Protein AF-A0A1B6FJC6-F1 (afdb_monomer_lite)

Radius of gyration: 29.56 Å; chains: 1; bounding box: 86×48×82 Å

Foldseek 3Di:
DDQPFDKDWDWDDDPVDIDIDIDTDHDDDPPFAWADFDWDQDQQGIDTDHIGTAQDKDWAATPDDDDPDTWIWHQHNNRHIDDTGRPRGAGPDPLLNVLQCLLPDDPPDDPVVNVVSLVVVLCSQQPPVDAPPALSSLLSLLSNLVNCLVVCLVPVVSLQSLVSSLVSVVPHDPVSVVVNCVPRVSNVSSVVSNVSNLVSDPQDWYDDQRDTDGHDDDDLVQQQKKKWWWKDAPPGTDDIDMDRDPDPPPPPCPRIDTPDMDIGHNCPCVVVD

Structure (mmCIF, N/CA/C/O backbone):
data_AF-A0A1B6FJC6-F1
#
_entry.id   AF-A0A1B6FJC6-F1
#
loop_
_atom_site.group_PDB
_atom_site.id
_atom_site.type_symbol
_atom_site.label_atom_id
_atom_site.label_alt_id
_atom_site.label_comp_id
_atom_site.label_asym_id
_atom_site.label_entity_id
_atom_site.label_seq_id
_atom_site.pdbx_PDB_ins_code
_atom_site.Cartn_x
_atom_site.Cartn_y
_atom_site.Cartn_z
_atom_site.occupancy
_atom_site.B_iso_or_equiv
_atom_site.auth_seq_id
_atom_site.auth_comp_id
_atom_site.auth_asym_id
_atom_site.auth_atom_id
_atom_site.pdbx_PDB_model_num
ATOM 1 N N . GLN A 1 1 ? 38.219 -13.692 -41.878 1.00 41.06 1 GLN A N 1
ATOM 2 C CA . GLN A 1 1 ? 37.087 -13.109 -41.129 1.00 41.06 1 GLN A CA 1
ATOM 3 C C . GLN A 1 1 ? 37.587 -11.840 -40.474 1.00 41.06 1 GLN A C 1
ATOM 5 O O . GLN A 1 1 ? 38.436 -11.926 -39.599 1.00 41.06 1 GLN A O 1
ATOM 10 N N . THR A 1 2 ? 37.150 -10.677 -40.939 1.00 45.66 2 THR A N 1
ATOM 11 C CA . THR A 1 2 ? 37.491 -9.408 -40.301 1.00 45.66 2 THR A CA 1
ATOM 12 C C . THR A 1 2 ? 36.317 -9.010 -39.414 1.00 45.66 2 THR A C 1
ATOM 14 O O . THR A 1 2 ? 35.233 -8.687 -39.889 1.00 45.66 2 THR A O 1
ATOM 17 N N . ASN A 1 3 ? 36.498 -9.131 -38.102 1.00 52.56 3 ASN A N 1
ATOM 18 C CA . ASN A 1 3 ? 35.537 -8.632 -37.131 1.00 52.56 3 ASN A CA 1
ATOM 19 C C . ASN A 1 3 ? 35.780 -7.120 -36.999 1.00 52.56 3 ASN A C 1
ATOM 21 O O . ASN A 1 3 ? 36.685 -6.698 -36.290 1.00 52.56 3 ASN A O 1
ATOM 25 N N . HIS A 1 4 ? 35.051 -6.318 -37.778 1.00 61.81 4 HIS A N 1
ATOM 26 C CA . HIS A 1 4 ? 35.132 -4.848 -37.743 1.00 61.81 4 HIS A CA 1
ATOM 27 C C . HIS A 1 4 ? 34.268 -4.243 -36.617 1.00 61.81 4 HIS A C 1
ATOM 29 O O . HIS A 1 4 ? 34.207 -3.019 -36.475 1.00 61.81 4 HIS A O 1
ATOM 35 N N . SER A 1 5 ? 33.590 -5.091 -35.834 1.00 67.00 5 SER A N 1
ATOM 36 C CA . SER A 1 5 ? 32.832 -4.669 -34.661 1.00 67.00 5 SER A CA 1
ATOM 37 C C . SER A 1 5 ? 33.785 -4.324 -33.518 1.00 67.00 5 SER A C 1
ATOM 39 O O . SER A 1 5 ? 34.712 -5.077 -33.226 1.00 67.00 5 SER A O 1
ATOM 41 N N . GLY A 1 6 ? 33.565 -3.187 -32.866 1.00 72.12 6 GLY A N 1
ATOM 42 C CA . GLY A 1 6 ? 34.412 -2.735 -31.768 1.00 72.12 6 GLY A CA 1
ATOM 43 C C . GLY A 1 6 ? 34.286 -1.244 -31.482 1.00 72.12 6 GLY A C 1
ATOM 44 O O . GLY A 1 6 ? 33.481 -0.533 -32.084 1.00 72.12 6 GLY A O 1
ATOM 45 N N . GLN A 1 7 ? 35.104 -0.766 -30.547 1.00 77.00 7 GLN A N 1
ATOM 46 C CA . GLN A 1 7 ? 35.179 0.646 -30.194 1.00 77.00 7 GLN A CA 1
ATOM 47 C C . GLN A 1 7 ? 36.162 1.357 -31.133 1.00 77.00 7 GLN A C 1
ATOM 49 O O . GLN A 1 7 ? 37.373 1.152 -31.057 1.00 77.00 7 GLN A O 1
ATOM 54 N N . TRP A 1 8 ? 35.642 2.205 -32.013 1.00 81.06 8 TRP A N 1
ATOM 55 C CA . TRP A 1 8 ? 36.431 3.026 -32.923 1.00 81.06 8 TRP A CA 1
ATOM 56 C C . TRP A 1 8 ? 36.725 4.362 -32.255 1.00 81.06 8 TRP A C 1
ATOM 58 O O . TRP A 1 8 ? 35.809 5.062 -31.828 1.00 81.06 8 TRP A O 1
ATOM 68 N N . ARG A 1 9 ? 38.003 4.723 -32.150 1.00 83.31 9 ARG A N 1
ATOM 69 C CA . ARG A 1 9 ? 38.422 6.009 -31.583 1.00 83.31 9 ARG A CA 1
ATOM 70 C C . ARG A 1 9 ? 38.924 6.914 -32.691 1.00 83.31 9 ARG A C 1
ATOM 72 O O . ARG A 1 9 ? 39.850 6.553 -33.410 1.00 83.31 9 ARG A O 1
ATOM 79 N N . CYS A 1 10 ? 38.330 8.092 -32.797 1.00 79.44 10 CYS A N 1
ATOM 80 C CA . CYS A 1 10 ? 38.872 9.194 -33.568 1.00 79.44 10 CYS A CA 1
ATOM 81 C C . CYS A 1 10 ? 39.762 10.022 -32.641 1.00 79.44 10 CYS A C 1
ATOM 83 O O . CYS A 1 10 ? 39.285 10.547 -31.633 1.00 79.44 10 CYS A O 1
ATOM 85 N N . GLN A 1 11 ? 41.051 10.096 -32.961 1.00 87.31 11 GLN A N 1
ATOM 86 C CA . GLN A 1 11 ? 42.028 10.923 -32.261 1.00 87.31 11 GLN A CA 1
ATOM 87 C C . GLN A 1 11 ? 42.425 12.068 -33.186 1.00 87.31 11 GLN A C 1
ATOM 89 O O . GLN A 1 11 ? 42.922 11.840 -34.287 1.00 87.31 11 GLN A O 1
ATOM 94 N N . PHE A 1 12 ? 42.179 13.292 -32.740 1.00 83.25 12 PHE A N 1
ATOM 95 C CA . PHE A 1 12 ? 42.558 14.512 -33.428 1.00 83.25 12 PHE A CA 1
ATOM 96 C C . PHE A 1 12 ? 43.661 15.206 -32.632 1.00 83.25 12 PHE A C 1
ATOM 98 O O . PHE A 1 12 ? 43.493 15.465 -31.439 1.00 83.25 12 PHE A O 1
ATOM 105 N N . TYR A 1 13 ? 44.778 15.485 -33.300 1.00 82.88 13 TYR A N 1
ATOM 106 C CA . TYR A 1 13 ? 45.943 16.158 -32.736 1.00 82.88 13 TYR A CA 1
ATOM 107 C C . TYR A 1 13 ? 46.075 17.534 -33.391 1.00 82.88 13 TYR A C 1
ATOM 109 O O . TYR A 1 13 ? 46.121 17.618 -34.619 1.00 82.88 13 TYR A O 1
ATOM 117 N N . SER A 1 14 ? 46.135 18.594 -32.587 1.00 83.50 14 SER A N 1
ATOM 118 C CA . SER A 1 14 ? 46.408 19.957 -33.053 1.00 83.50 14 SER A CA 1
ATOM 119 C C . SER A 1 14 ? 47.310 20.700 -32.072 1.00 83.50 14 SER A C 1
ATOM 121 O O . SER A 1 14 ? 47.416 20.298 -30.911 1.00 83.50 14 SER A O 1
ATOM 123 N N . ASP A 1 15 ? 47.917 21.797 -32.527 1.00 81.75 15 ASP A N 1
ATOM 124 C CA . ASP A 1 15 ? 48.767 22.658 -31.692 1.00 81.75 15 ASP A CA 1
ATOM 125 C C . ASP A 1 15 ? 47.996 23.275 -30.502 1.00 81.75 15 ASP A C 1
ATOM 127 O O . ASP A 1 15 ? 48.597 23.564 -29.469 1.00 81.75 15 ASP A O 1
ATOM 131 N N . ASP A 1 16 ? 46.662 23.381 -30.607 1.00 77.81 16 ASP A N 1
ATOM 132 C CA . ASP A 1 16 ? 45.753 23.889 -29.566 1.00 77.81 16 ASP A CA 1
ATOM 133 C C . ASP A 1 16 ? 45.205 22.790 -28.625 1.00 77.81 16 ASP A C 1
ATOM 135 O O . ASP A 1 16 ? 44.483 23.085 -27.669 1.00 77.81 16 ASP A O 1
ATOM 139 N N . GLY A 1 17 ? 45.542 21.514 -28.861 1.00 73.38 17 GLY A N 1
ATOM 140 C CA . GLY A 1 17 ? 45.169 20.391 -27.998 1.00 73.38 17 GLY A CA 1
ATOM 141 C C . GLY A 1 17 ? 44.726 19.125 -28.736 1.00 73.38 17 GLY A C 1
ATOM 142 O O . GLY A 1 17 ? 44.453 19.124 -29.941 1.00 73.38 17 GLY A O 1
ATOM 143 N N . ASN A 1 18 ? 44.633 18.028 -27.974 1.00 84.19 18 ASN A N 1
ATOM 144 C CA . ASN A 1 18 ? 44.233 16.711 -28.471 1.00 84.19 18 ASN A CA 1
ATOM 145 C C . ASN A 1 18 ? 42.781 16.404 -28.093 1.00 84.19 18 ASN A C 1
ATOM 147 O O . ASN A 1 18 ? 42.441 16.353 -26.911 1.00 84.19 18 ASN A O 1
ATOM 151 N N . HIS A 1 19 ? 41.945 16.104 -29.085 1.00 80.31 19 HIS A N 1
ATOM 152 C CA . HIS A 1 19 ? 40.564 15.672 -28.884 1.00 80.31 19 HIS A CA 1
ATOM 153 C C . HIS A 1 19 ? 40.411 14.201 -29.266 1.00 80.31 19 HIS A C 1
ATOM 155 O O . HIS A 1 19 ? 40.760 13.796 -30.370 1.00 80.31 19 HIS A O 1
ATOM 161 N N . THR A 1 20 ? 39.871 13.383 -28.360 1.00 82.69 20 THR A N 1
ATOM 162 C CA . THR A 1 20 ? 39.555 11.975 -28.645 1.00 82.69 20 THR A CA 1
ATOM 163 C C . THR A 1 20 ? 38.063 11.732 -28.472 1.00 82.69 20 THR A C 1
ATOM 165 O O . THR A 1 20 ? 37.525 11.968 -27.396 1.00 82.69 20 THR A O 1
ATOM 168 N N . THR A 1 21 ? 37.401 11.223 -29.513 1.00 80.88 21 THR A N 1
ATOM 169 C CA . THR A 1 21 ? 35.994 10.788 -29.467 1.00 80.88 21 THR A CA 1
ATOM 170 C C . THR A 1 21 ? 35.909 9.313 -29.838 1.00 80.88 21 THR A C 1
ATOM 172 O O . THR A 1 21 ? 36.592 8.867 -30.756 1.00 80.88 21 THR A O 1
ATOM 175 N N . SER A 1 22 ? 35.088 8.539 -29.128 1.00 79.56 22 SER A N 1
ATOM 176 C CA . SER A 1 22 ? 34.933 7.099 -29.366 1.00 79.56 22 SER A CA 1
ATOM 177 C C . SER A 1 22 ? 33.501 6.768 -29.778 1.00 79.56 22 SER A C 1
ATOM 179 O O . SER A 1 22 ? 32.566 7.273 -29.166 1.00 79.56 22 SER A O 1
ATOM 181 N N . ILE A 1 23 ? 33.330 5.897 -30.773 1.00 79.38 23 ILE A N 1
ATOM 182 C CA . ILE A 1 23 ? 32.037 5.360 -31.217 1.00 79.38 23 ILE A CA 1
ATOM 183 C C . ILE A 1 23 ? 32.076 3.828 -31.186 1.00 79.38 23 ILE A C 1
ATOM 185 O O . ILE A 1 23 ? 33.119 3.226 -31.440 1.00 79.38 23 ILE A O 1
ATOM 189 N N . SER A 1 24 ? 30.957 3.180 -30.872 1.00 74.88 24 SER A N 1
ATOM 190 C CA . SER A 1 24 ? 30.834 1.721 -30.978 1.00 74.88 24 SER A CA 1
ATOM 191 C C . SER A 1 24 ? 30.246 1.373 -32.341 1.00 74.88 24 SER A C 1
ATOM 193 O O . SER A 1 24 ? 29.163 1.847 -32.681 1.00 74.88 24 SER A O 1
ATOM 195 N N . VAL A 1 25 ? 30.965 0.582 -33.135 1.00 74.12 25 VAL A N 1
ATOM 196 C CA . VAL A 1 25 ? 30.503 0.120 -34.449 1.00 74.12 25 VAL A CA 1
ATOM 197 C C . VAL A 1 25 ? 30.185 -1.361 -34.341 1.00 74.12 25 VAL A C 1
ATOM 199 O O . VAL A 1 25 ? 31.019 -2.143 -33.890 1.00 74.12 25 VAL A O 1
ATOM 202 N N . ILE A 1 26 ? 28.991 -1.748 -34.783 1.00 67.31 26 ILE A N 1
ATOM 203 C CA . ILE A 1 26 ? 28.576 -3.145 -34.905 1.00 67.31 26 ILE A CA 1
ATOM 204 C C . ILE A 1 26 ? 28.344 -3.412 -36.387 1.00 67.31 26 ILE A C 1
ATOM 206 O O . ILE A 1 26 ? 27.495 -2.774 -37.011 1.00 67.31 26 ILE A O 1
ATOM 210 N N . VAL A 1 27 ? 29.109 -4.336 -36.967 1.00 69.19 27 VAL A N 1
ATOM 211 C CA . VAL A 1 27 ? 28.919 -4.723 -38.367 1.00 69.19 27 VAL A CA 1
ATOM 212 C C . VAL A 1 27 ? 27.784 -5.730 -38.473 1.00 69.19 27 VAL A C 1
ATOM 214 O O . VAL A 1 27 ? 27.812 -6.803 -37.873 1.00 69.19 27 VAL A O 1
ATOM 217 N N . ILE A 1 28 ? 26.773 -5.349 -39.248 1.00 67.19 28 ILE A N 1
ATOM 218 C CA . ILE A 1 28 ? 25.538 -6.099 -39.442 1.00 67.19 28 ILE A CA 1
ATOM 219 C C . ILE A 1 28 ? 25.721 -7.062 -40.619 1.00 67.19 28 ILE A C 1
ATOM 221 O O . ILE A 1 28 ? 25.998 -6.638 -41.740 1.00 67.19 28 ILE A O 1
ATOM 225 N N . ASN A 1 29 ? 25.551 -8.358 -40.366 1.00 72.94 29 ASN A N 1
ATOM 226 C CA . ASN A 1 29 ? 25.410 -9.390 -41.390 1.00 72.94 29 ASN A CA 1
ATOM 227 C C . ASN A 1 29 ? 23.912 -9.714 -41.550 1.00 72.94 29 ASN A C 1
ATOM 229 O O . ASN A 1 29 ? 23.131 -9.539 -40.620 1.00 72.94 29 ASN A O 1
ATOM 233 N N . ASN A 1 30 ? 23.495 -10.255 -42.694 1.00 72.56 30 ASN A N 1
ATOM 234 C CA . ASN A 1 30 ? 22.120 -10.729 -42.896 1.00 72.56 30 ASN A CA 1
ATOM 235 C C . ASN A 1 30 ? 21.726 -11.859 -41.913 1.00 72.56 30 ASN A C 1
ATOM 237 O O . ASN A 1 30 ? 20.553 -12.151 -41.725 1.00 72.56 30 ASN A O 1
ATOM 241 N N . GLN A 1 31 ? 22.712 -12.494 -41.272 1.00 79.62 31 GLN A N 1
ATOM 242 C CA . GLN A 1 31 ? 22.525 -13.507 -40.228 1.00 79.62 31 GLN A CA 1
ATOM 243 C C . GLN A 1 31 ? 22.552 -12.937 -38.798 1.00 79.62 31 GLN A C 1
ATOM 245 O O . GLN A 1 31 ? 22.483 -13.706 -37.842 1.00 79.62 31 GLN A O 1
ATOM 250 N N . THR A 1 32 ? 22.703 -11.620 -38.619 1.00 82.81 32 THR A N 1
ATOM 251 C CA . THR A 1 32 ? 22.710 -11.012 -37.284 1.00 82.81 32 THR A CA 1
ATOM 252 C C . THR A 1 32 ? 21.338 -11.188 -36.635 1.00 82.81 32 THR A C 1
ATOM 254 O O . THR A 1 32 ? 20.312 -10.823 -37.207 1.00 82.81 32 THR A O 1
ATOM 257 N N . ILE A 1 33 ? 21.330 -11.760 -35.432 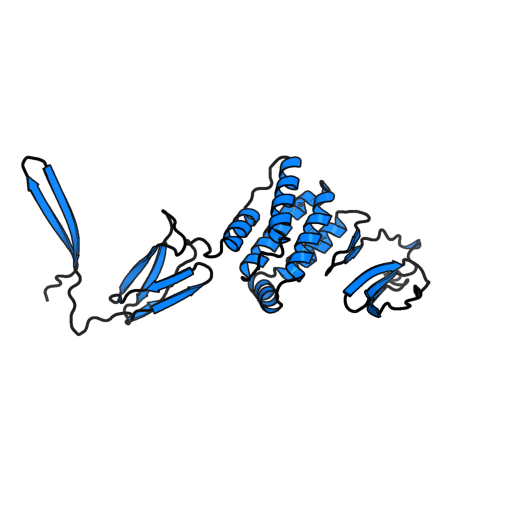1.00 89.75 33 ILE A N 1
ATOM 258 C CA . ILE A 1 33 ? 20.122 -11.999 -34.643 1.00 89.75 33 ILE A CA 1
ATOM 259 C C . ILE A 1 33 ? 19.792 -10.731 -33.849 1.00 89.75 33 ILE A C 1
ATOM 261 O O . ILE A 1 33 ? 20.685 -10.069 -33.313 1.00 89.75 33 ILE A O 1
ATOM 265 N N . TYR A 1 34 ? 18.506 -10.396 -33.777 1.00 92.31 34 TYR A N 1
ATOM 266 C CA . TYR A 1 34 ? 18.002 -9.217 -33.081 1.00 92.31 34 TYR A CA 1
ATOM 267 C C . TYR A 1 34 ? 16.858 -9.586 -32.159 1.00 92.31 34 TYR A C 1
ATOM 269 O O . TYR A 1 34 ? 16.032 -10.423 -32.520 1.00 92.31 34 TYR A O 1
ATOM 277 N N . CYS A 1 35 ? 16.751 -8.861 -31.053 1.00 95.94 35 CYS A N 1
ATOM 278 C CA . CYS A 1 35 ? 15.496 -8.758 -30.334 1.00 95.94 35 CYS A CA 1
ATOM 279 C C . CYS A 1 35 ? 14.593 -7.715 -31.015 1.00 95.94 35 CYS A C 1
ATOM 281 O O . CYS A 1 35 ? 15.087 -6.668 -31.464 1.00 95.94 35 CYS A O 1
ATOM 283 N N . PRO A 1 36 ? 13.283 -7.994 -31.144 1.00 96.31 36 PRO A N 1
ATOM 284 C CA . PRO A 1 36 ? 12.328 -7.062 -31.734 1.00 96.31 36 PRO A CA 1
ATOM 285 C C . PRO A 1 36 ? 12.130 -5.831 -30.839 1.00 96.31 36 PRO A C 1
ATOM 287 O O . PRO A 1 36 ? 12.559 -5.809 -29.691 1.00 96.31 36 PRO A O 1
ATOM 290 N N . ILE A 1 37 ? 11.463 -4.798 -31.359 1.00 96.81 37 ILE A N 1
ATOM 291 C CA . ILE A 1 37 ? 10.988 -3.696 -30.511 1.00 96.81 37 ILE A CA 1
ATOM 292 C C . ILE A 1 37 ? 9.935 -4.261 -29.554 1.00 96.81 37 ILE A C 1
ATOM 294 O O . ILE A 1 37 ? 9.018 -4.947 -30.007 1.00 96.81 37 ILE A O 1
ATOM 298 N N . GLU A 1 38 ? 10.051 -3.961 -28.264 1.00 97.00 38 GLU A N 1
ATOM 299 C CA . GLU A 1 38 ? 9.126 -4.445 -27.235 1.00 97.00 38 GLU A CA 1
ATOM 300 C C . GLU A 1 38 ? 8.723 -3.316 -26.284 1.00 97.00 38 GLU A C 1
ATOM 302 O O . GLU A 1 38 ? 9.498 -2.394 -26.037 1.00 97.00 38 GLU A O 1
ATOM 307 N N . VAL A 1 39 ? 7.498 -3.368 -25.758 1.00 97.12 39 VAL A N 1
ATOM 308 C CA . VAL A 1 39 ? 7.005 -2.405 -24.769 1.00 97.12 39 VAL A CA 1
ATOM 309 C C . VAL A 1 39 ? 6.687 -3.149 -23.484 1.00 97.12 39 VAL A C 1
ATOM 311 O O . VAL A 1 39 ? 5.801 -4.001 -23.471 1.00 97.12 39 VAL A O 1
ATOM 314 N N . THR A 1 40 ? 7.375 -2.800 -22.401 1.00 96.25 40 THR A N 1
ATOM 315 C CA . THR A 1 40 ? 7.083 -3.331 -21.066 1.00 96.25 40 THR A CA 1
ATOM 316 C C . THR A 1 40 ? 6.386 -2.267 -20.225 1.00 96.25 40 THR A C 1
ATOM 318 O O . THR A 1 40 ? 6.633 -1.067 -20.374 1.00 96.25 40 THR A O 1
ATOM 321 N N . LYS A 1 41 ? 5.464 -2.698 -19.361 1.00 94.31 41 LYS A N 1
ATOM 322 C CA . LYS A 1 41 ? 4.712 -1.823 -18.459 1.00 94.31 41 LYS A CA 1
ATOM 323 C C . LYS A 1 41 ? 4.633 -2.449 -17.075 1.00 94.31 41 LYS A C 1
ATOM 325 O O . LYS A 1 41 ? 4.144 -3.566 -16.937 1.00 94.31 41 LYS A O 1
ATOM 330 N N . ASP A 1 42 ? 5.045 -1.691 -16.072 1.00 92.12 42 ASP A N 1
ATOM 331 C CA . ASP A 1 42 ? 4.974 -2.052 -14.660 1.00 92.12 42 ASP A CA 1
ATOM 332 C C . ASP A 1 42 ? 4.651 -0.815 -13.794 1.00 92.12 42 ASP A C 1
ATOM 334 O O . ASP A 1 42 ? 4.249 0.240 -14.296 1.00 92.12 42 ASP A O 1
ATOM 338 N N . ASN A 1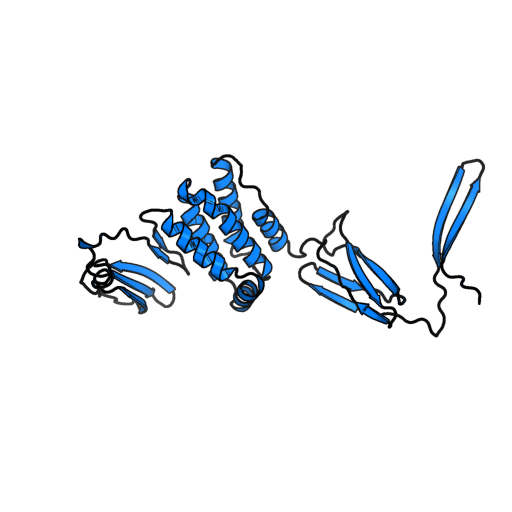 43 ? 4.801 -0.940 -12.474 1.00 92.12 43 ASN A N 1
ATOM 339 C CA . ASN A 1 43 ? 4.598 0.158 -11.524 1.00 92.12 43 ASN A CA 1
ATOM 340 C C . ASN A 1 43 ? 5.765 1.169 -11.481 1.00 92.12 43 ASN A C 1
ATOM 342 O O . ASN A 1 43 ? 5.673 2.207 -10.813 1.00 92.12 43 ASN A O 1
ATOM 346 N N . LYS A 1 44 ? 6.847 0.906 -12.221 1.00 93.88 44 LYS A N 1
ATOM 347 C CA . LYS A 1 44 ? 7.995 1.796 -12.433 1.00 93.88 44 LYS A CA 1
ATOM 348 C C . LYS A 1 44 ? 7.858 2.611 -13.715 1.00 93.88 44 LYS A C 1
ATOM 350 O O . LYS A 1 44 ? 8.494 3.654 -13.830 1.00 93.88 44 LYS A O 1
ATOM 355 N N . GLY A 1 45 ? 7.008 2.191 -14.652 1.00 93.44 45 GLY A N 1
ATOM 356 C CA . GLY A 1 45 ? 6.629 2.983 -15.816 1.00 93.44 45 GLY A CA 1
ATOM 357 C C . GLY A 1 45 ? 6.309 2.161 -17.056 1.00 93.44 45 GLY A C 1
ATOM 358 O O . GLY A 1 45 ? 5.976 0.980 -16.993 1.00 93.44 45 GLY A O 1
ATOM 359 N N . VAL A 1 46 ? 6.385 2.825 -18.208 1.00 95.94 46 VAL A N 1
ATOM 360 C CA . VAL A 1 46 ? 6.256 2.203 -19.529 1.00 95.94 46 VAL A CA 1
ATOM 361 C C . VAL A 1 46 ? 7.569 2.410 -20.268 1.00 95.94 46 VAL A C 1
ATOM 363 O O . VAL A 1 46 ? 7.989 3.550 -20.461 1.00 95.94 46 VAL A O 1
ATOM 366 N N . TYR A 1 47 ? 8.196 1.319 -20.697 1.00 96.19 47 TYR A N 1
ATOM 367 C CA . TYR A 1 47 ? 9.492 1.327 -21.367 1.00 96.19 47 TYR A CA 1
ATOM 368 C C . TYR A 1 47 ? 9.349 0.776 -22.780 1.00 96.19 47 TYR A C 1
ATOM 370 O O . TYR A 1 47 ? 8.774 -0.290 -22.980 1.00 96.19 47 TYR A O 1
ATOM 378 N N . THR A 1 48 ? 9.863 1.516 -23.765 1.00 97.00 48 THR A N 1
ATOM 379 C CA . THR A 1 48 ? 9.912 1.077 -25.167 1.00 97.00 48 THR A CA 1
ATOM 380 C C . THR A 1 48 ? 11.340 0.684 -25.511 1.00 97.00 48 THR A C 1
ATOM 382 O O . THR A 1 48 ? 12.206 1.542 -25.678 1.00 97.00 48 THR A O 1
ATOM 385 N N . TRP A 1 49 ? 11.579 -0.616 -25.616 1.00 96.88 49 TRP A N 1
ATOM 386 C CA . TRP A 1 49 ? 12.885 -1.196 -25.883 1.00 96.88 49 TRP A CA 1
ATOM 387 C C . TRP A 1 49 ? 13.156 -1.201 -27.388 1.00 96.88 49 TRP A C 1
ATOM 389 O O . TRP A 1 49 ? 12.387 -1.793 -28.152 1.00 96.88 49 TRP A O 1
ATOM 399 N N . PRO A 1 50 ? 14.219 -0.527 -27.855 1.00 95.94 50 PRO A N 1
ATOM 400 C CA . PRO A 1 50 ? 14.541 -0.457 -29.270 1.00 95.94 50 PRO A CA 1
ATOM 401 C C . PRO A 1 50 ? 15.011 -1.814 -29.801 1.00 95.94 50 PRO A C 1
ATOM 403 O O . PRO A 1 50 ? 15.553 -2.643 -29.069 1.00 95.94 50 PRO A O 1
ATOM 406 N N . LYS A 1 51 ? 14.884 -2.012 -31.117 1.00 94.56 51 LYS A N 1
ATOM 407 C CA . LYS A 1 51 ? 15.443 -3.184 -31.798 1.00 94.56 51 LYS A CA 1
ATOM 408 C C . LYS A 1 51 ? 16.944 -3.277 -31.513 1.00 94.56 51 LYS A C 1
ATOM 410 O O . LYS A 1 51 ? 17.697 -2.386 -31.903 1.00 94.56 51 LYS A O 1
ATOM 415 N N . THR A 1 52 ? 17.366 -4.366 -30.879 1.00 92.69 52 THR A N 1
ATOM 416 C CA . THR A 1 52 ? 18.720 -4.506 -30.325 1.00 92.69 52 THR A CA 1
ATOM 417 C C . THR A 1 52 ? 19.388 -5.778 -30.826 1.00 92.69 52 THR A C 1
ATOM 419 O O . THR A 1 52 ? 18.730 -6.795 -31.026 1.00 92.69 52 THR A O 1
ATOM 422 N N . VAL A 1 53 ? 20.695 -5.715 -31.082 1.00 91.31 53 VAL A N 1
ATOM 423 C CA . VAL A 1 53 ? 21.493 -6.876 -31.502 1.00 91.31 53 VAL A CA 1
ATOM 424 C C . VAL A 1 53 ? 21.610 -7.867 -30.343 1.00 91.31 53 VAL A C 1
ATOM 426 O O . VAL A 1 53 ? 21.874 -7.462 -29.212 1.00 91.31 53 VAL A O 1
ATOM 429 N N . ALA A 1 54 ? 21.472 -9.161 -30.632 1.00 93.69 54 ALA A N 1
ATOM 430 C CA . ALA A 1 54 ? 21.644 -10.235 -29.656 1.00 93.69 54 ALA A CA 1
ATOM 431 C C . ALA A 1 54 ? 22.955 -10.104 -28.849 1.00 93.69 54 ALA A C 1
ATOM 433 O O . ALA A 1 54 ? 23.999 -9.738 -29.395 1.00 93.69 54 ALA A O 1
ATOM 434 N N . GLY A 1 55 ? 22.895 -10.390 -27.547 1.00 91.19 55 GLY A N 1
ATOM 435 C CA . GLY A 1 55 ? 24.026 -10.305 -26.615 1.00 91.19 55 GLY A CA 1
ATOM 436 C C . GLY A 1 55 ? 24.295 -8.913 -26.028 1.00 91.19 55 GLY A C 1
ATOM 437 O O . GLY A 1 55 ? 25.352 -8.716 -25.433 1.00 91.19 55 GLY A O 1
ATOM 438 N N . HIS A 1 56 ? 23.384 -7.947 -26.190 1.00 92.1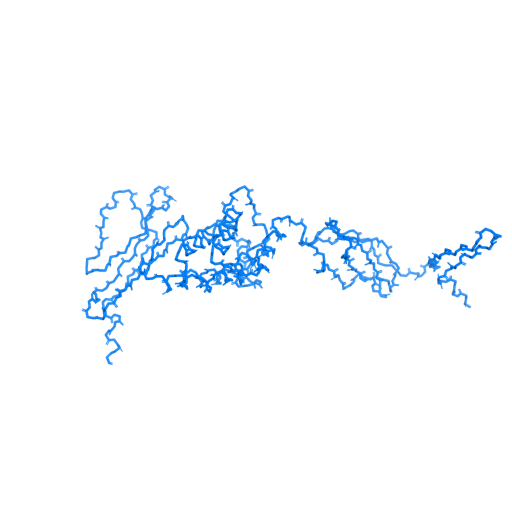2 56 HIS A N 1
ATOM 439 C CA . HIS A 1 56 ? 23.546 -6.588 -25.660 1.00 92.12 56 HIS A CA 1
ATOM 440 C C . HIS A 1 56 ? 22.520 -6.269 -24.573 1.00 92.12 56 HIS A C 1
ATOM 442 O O . HIS A 1 56 ? 21.335 -6.585 -24.697 1.00 92.12 56 HIS A O 1
ATOM 448 N N . LEU A 1 57 ? 22.992 -5.589 -23.529 1.00 94.69 57 LEU A N 1
ATOM 449 C CA . LEU A 1 57 ? 22.152 -4.952 -22.525 1.00 94.69 57 LEU A CA 1
ATOM 450 C C . LEU A 1 57 ? 21.708 -3.585 -23.045 1.00 94.69 57 LEU A C 1
ATOM 452 O O . LEU A 1 57 ? 22.536 -2.800 -23.512 1.00 94.69 57 LEU A O 1
ATOM 456 N N . VAL A 1 58 ? 20.415 -3.302 -22.953 1.00 95.88 58 VAL A N 1
ATOM 457 C CA . VAL A 1 58 ? 19.879 -1.964 -23.194 1.00 95.88 58 VAL A CA 1
ATOM 458 C C . VAL A 1 58 ? 19.616 -1.297 -21.865 1.00 95.88 58 VAL A C 1
ATOM 460 O O . VAL A 1 58 ? 18.981 -1.892 -21.000 1.00 95.88 58 VAL A O 1
ATOM 463 N N . GLU A 1 59 ? 20.055 -0.051 -21.739 1.00 95.19 59 GLU A N 1
ATOM 464 C CA . GLU A 1 59 ? 19.764 0.813 -20.603 1.00 95.19 59 GLU A CA 1
ATOM 465 C C . GLU A 1 59 ? 18.935 2.001 -21.089 1.00 95.19 59 GLU A C 1
ATOM 467 O O . GLU A 1 59 ? 19.308 2.697 -22.037 1.00 95.19 59 GLU A O 1
ATOM 472 N N . LEU A 1 60 ? 17.790 2.220 -20.450 1.00 93.88 60 LEU A N 1
ATOM 473 C CA . LEU A 1 60 ? 16.899 3.343 -20.705 1.00 93.88 60 LEU A CA 1
ATOM 474 C C . LEU A 1 60 ? 16.800 4.217 -19.450 1.00 93.88 60 LEU A C 1
ATOM 476 O O . LEU A 1 60 ? 16.869 3.701 -18.330 1.00 93.88 60 LEU A O 1
ATOM 480 N N . PRO A 1 61 ? 16.616 5.541 -19.600 1.00 93.81 61 PRO A N 1
ATOM 481 C CA . PRO A 1 61 ? 16.277 6.381 -18.460 1.00 93.81 61 PRO A CA 1
ATOM 482 C C . PRO A 1 61 ? 14.967 5.894 -17.827 1.00 93.81 61 PRO A C 1
ATOM 484 O O . PRO A 1 61 ? 14.062 5.434 -18.527 1.00 93.81 61 PRO A O 1
ATOM 487 N N . CYS A 1 62 ? 14.863 5.998 -16.501 1.00 94.94 62 CYS A N 1
ATOM 488 C CA . CYS A 1 62 ? 13.614 5.702 -15.805 1.00 94.94 62 CYS A CA 1
ATOM 489 C C . CYS A 1 62 ? 12.472 6.594 -16.318 1.00 94.94 62 CYS A C 1
ATOM 491 O O . CYS A 1 62 ? 12.695 7.730 -16.734 1.00 94.94 62 CYS A O 1
ATOM 493 N N . ALA A 1 63 ? 11.234 6.096 -16.244 1.00 92.25 63 ALA A N 1
ATOM 494 C CA . ALA A 1 63 ? 10.059 6.839 -16.711 1.00 92.25 63 ALA A CA 1
ATOM 495 C C . ALA A 1 63 ? 9.822 8.158 -15.949 1.00 92.25 63 ALA A C 1
ATOM 497 O O . ALA A 1 63 ? 9.203 9.082 -16.471 1.00 92.25 63 ALA A O 1
ATOM 498 N N . VAL A 1 64 ? 10.313 8.237 -14.713 1.00 92.06 64 VAL A N 1
ATOM 499 C CA . VAL A 1 64 ? 10.387 9.469 -13.925 1.00 92.06 64 VAL A CA 1
ATOM 500 C C . VAL A 1 64 ? 11.836 9.926 -13.934 1.00 92.06 64 VAL A C 1
ATOM 502 O O . VAL A 1 64 ? 12.731 9.118 -13.686 1.00 92.06 64 VAL A O 1
ATOM 505 N N . GLU A 1 65 ? 12.062 11.209 -14.205 1.00 84.56 65 GLU A N 1
ATOM 506 C CA . GLU A 1 65 ? 13.406 11.768 -14.333 1.00 84.56 65 GLU A CA 1
ATOM 507 C C . GLU A 1 65 ? 14.221 11.594 -13.043 1.00 84.56 65 GLU A C 1
ATOM 509 O O . GLU A 1 65 ? 13.847 12.055 -11.963 1.00 84.56 65 GLU A O 1
ATOM 514 N N . THR A 1 66 ? 15.363 10.916 -13.164 1.00 81.19 66 THR A N 1
ATOM 515 C CA . THR A 1 66 ? 16.366 10.757 -12.106 1.00 81.19 66 THR A CA 1
ATOM 516 C C . THR A 1 66 ? 17.747 10.721 -12.746 1.00 81.19 66 THR A C 1
ATOM 518 O O . THR A 1 66 ? 17.915 10.250 -13.870 1.00 81.19 66 THR A O 1
ATOM 521 N N . THR A 1 67 ? 18.750 11.224 -12.033 1.00 74.56 67 THR A N 1
ATOM 522 C CA . THR A 1 67 ? 20.130 11.303 -12.527 1.00 74.56 67 THR A CA 1
ATOM 523 C C . THR A 1 67 ? 20.953 10.042 -12.256 1.00 74.56 67 THR A C 1
ATOM 525 O O . THR A 1 67 ? 22.083 9.958 -12.726 1.00 74.56 67 THR A O 1
ATOM 528 N N . GLN A 1 68 ? 20.429 9.080 -11.488 1.00 78.38 68 GLN A N 1
ATOM 529 C CA . GLN A 1 68 ? 21.226 7.980 -10.921 1.00 78.38 68 GLN A CA 1
ATOM 530 C C . GLN A 1 68 ? 20.671 6.581 -11.201 1.00 78.38 68 GLN A C 1
ATOM 532 O O . GLN A 1 68 ? 21.352 5.599 -10.918 1.00 78.38 68 GLN A O 1
ATOM 537 N N . ALA A 1 69 ? 19.454 6.472 -11.735 1.00 88.62 69 ALA A N 1
ATOM 538 C CA . ALA A 1 69 ? 18.798 5.190 -11.965 1.00 88.62 69 ALA A CA 1
ATOM 539 C C . ALA A 1 69 ? 18.406 5.016 -13.432 1.00 88.62 69 ALA A C 1
ATOM 541 O O . ALA A 1 69 ? 17.964 5.961 -14.089 1.00 88.62 69 ALA A O 1
ATOM 542 N N . GLN A 1 70 ? 18.549 3.788 -13.921 1.00 92.62 70 GLN A N 1
ATOM 543 C CA . GLN A 1 70 ? 18.184 3.378 -15.271 1.00 92.62 70 GLN A CA 1
ATOM 544 C C . GLN A 1 70 ? 17.454 2.038 -15.208 1.00 92.62 70 GLN A C 1
ATOM 546 O O . GLN A 1 70 ? 17.732 1.208 -14.338 1.00 92.62 70 GLN A O 1
ATOM 551 N N . ALA A 1 71 ? 16.518 1.846 -16.132 1.00 95.44 71 ALA A N 1
ATOM 552 C CA . ALA A 1 71 ? 15.912 0.553 -16.394 1.00 95.44 71 ALA A CA 1
ATOM 553 C C . ALA A 1 71 ? 16.798 -0.205 -17.380 1.00 95.44 71 ALA A C 1
ATOM 555 O O . ALA A 1 71 ? 17.305 0.393 -18.332 1.00 95.44 71 ALA A O 1
ATOM 556 N N . SER A 1 72 ? 16.957 -1.511 -17.193 1.00 95.44 72 SER A N 1
ATOM 557 C CA . SER A 1 72 ? 17.744 -2.335 -18.103 1.00 95.44 72 SER A CA 1
ATOM 558 C C . SER A 1 72 ? 16.999 -3.579 -18.575 1.00 95.44 72 SER A C 1
ATOM 560 O O . SER A 1 72 ? 16.123 -4.106 -17.888 1.00 95.44 72 SER A O 1
ATOM 562 N N . TYR A 1 73 ? 17.310 -4.020 -19.793 1.00 96.94 73 TYR A N 1
ATOM 563 C CA . TYR A 1 73 ? 16.741 -5.230 -20.379 1.00 96.94 73 TYR A CA 1
ATOM 564 C C . TYR A 1 73 ? 17.761 -5.884 -21.303 1.00 96.94 73 TYR A C 1
ATOM 566 O O . TYR A 1 73 ? 18.393 -5.210 -22.123 1.00 96.94 73 TYR A O 1
ATOM 574 N N . MET A 1 74 ? 17.964 -7.192 -21.159 1.00 96.81 74 MET A N 1
ATOM 575 C CA . MET A 1 74 ? 18.986 -7.907 -21.907 1.00 96.81 74 MET A CA 1
ATOM 576 C C . MET A 1 74 ? 18.390 -8.550 -23.154 1.00 96.81 74 MET A C 1
ATOM 578 O O . MET A 1 74 ? 17.431 -9.317 -23.088 1.00 96.81 74 MET A O 1
ATOM 582 N N . CYS A 1 75 ? 18.994 -8.268 -24.305 1.00 96.62 75 CYS A N 1
ATOM 583 C CA . CYS A 1 75 ? 18.713 -9.015 -25.517 1.00 96.62 75 CYS A CA 1
ATOM 584 C C . CYS A 1 75 ? 19.570 -10.286 -25.529 1.00 96.62 75 CYS A C 1
ATOM 586 O O . CYS A 1 75 ? 20.787 -10.220 -25.719 1.00 96.62 75 CYS A O 1
ATOM 588 N N . ALA A 1 76 ? 18.948 -11.447 -25.324 1.00 95.69 76 ALA A N 1
ATOM 589 C CA . ALA A 1 76 ? 19.638 -12.729 -25.262 1.00 95.69 76 ALA A CA 1
ATOM 590 C C . ALA A 1 76 ? 20.329 -13.069 -26.590 1.00 95.69 76 ALA A C 1
ATOM 592 O O . ALA A 1 76 ? 19.937 -12.611 -27.667 1.00 95.69 76 ALA A O 1
ATOM 593 N N . HIS A 1 77 ? 21.313 -13.969 -26.540 1.00 92.12 77 HIS A N 1
ATOM 594 C CA . HIS A 1 77 ? 22.004 -14.462 -27.739 1.00 92.12 77 HIS A CA 1
ATOM 595 C C . HIS A 1 77 ? 21.048 -15.140 -28.743 1.00 92.12 77 HIS A C 1
ATOM 597 O O . HIS A 1 77 ? 21.325 -15.160 -29.941 1.00 92.12 77 HIS A O 1
ATOM 603 N N . GLY A 1 78 ? 19.911 -15.661 -28.265 1.00 92.50 78 GLY A N 1
ATOM 604 C CA . GLY A 1 78 ? 18.861 -16.274 -29.082 1.00 92.50 78 GLY A CA 1
ATOM 605 C C . GLY A 1 78 ? 17.894 -15.294 -29.759 1.00 92.50 78 GLY A C 1
ATOM 606 O O . GLY A 1 78 ? 17.027 -15.746 -30.501 1.00 92.50 78 GLY A O 1
ATOM 607 N N . GLY A 1 79 ? 18.014 -13.979 -29.533 1.00 92.94 79 GLY A N 1
ATOM 608 C CA . GLY A 1 79 ? 17.127 -12.977 -30.145 1.00 92.94 79 GLY A CA 1
ATOM 609 C C . GLY A 1 79 ? 15.773 -12.799 -29.456 1.00 92.94 79 GLY A C 1
ATOM 610 O O . GLY A 1 79 ? 14.833 -12.307 -30.075 1.00 92.94 79 GLY A O 1
ATOM 611 N N . HIS A 1 80 ? 15.666 -13.187 -28.187 1.00 96.25 80 HIS A N 1
ATOM 612 C CA . HIS A 1 80 ? 14.532 -12.858 -27.326 1.00 96.25 80 HIS A CA 1
ATOM 613 C C . HIS A 1 80 ? 15.002 -11.987 -26.164 1.00 96.25 80 HIS A C 1
ATOM 615 O O . HIS A 1 80 ? 16.166 -12.041 -25.763 1.00 96.25 80 HIS A O 1
ATOM 621 N N . TRP A 1 81 ? 14.098 -11.192 -25.613 1.00 97.44 81 TRP A N 1
ATOM 622 C CA . TRP A 1 81 ? 14.404 -10.396 -24.439 1.00 97.44 81 TRP A CA 1
ATOM 623 C C . TRP A 1 81 ? 14.349 -11.232 -23.157 1.00 97.44 81 TRP A C 1
ATOM 625 O O . TRP A 1 81 ? 13.533 -12.147 -23.031 1.00 97.44 81 TRP A O 1
ATOM 635 N N . GLU A 1 82 ? 15.219 -10.931 -22.198 1.00 96.69 82 GLU A N 1
ATOM 636 C CA . GLU A 1 82 ? 15.263 -11.574 -20.884 1.00 96.69 82 GLU A CA 1
ATOM 637 C C . GLU A 1 82 ? 15.844 -10.636 -19.818 1.00 96.69 82 GLU A C 1
ATOM 639 O O . GLU A 1 82 ? 16.477 -9.634 -20.139 1.00 96.69 82 GLU A O 1
ATOM 644 N N . GLN A 1 83 ? 15.623 -10.956 -18.538 1.00 94.81 83 GLN A N 1
ATOM 645 C CA . GLN A 1 83 ? 16.171 -10.196 -17.402 1.00 94.81 83 GLN A CA 1
ATOM 646 C C . GLN A 1 83 ? 15.789 -8.703 -17.418 1.00 94.81 83 GLN A C 1
ATOM 648 O O . GLN A 1 83 ? 16.649 -7.826 -17.385 1.00 94.81 83 GLN A O 1
ATOM 653 N N . LEU A 1 84 ? 14.486 -8.407 -17.481 1.00 96.19 84 LEU A N 1
ATOM 654 C CA . LEU A 1 84 ? 13.990 -7.044 -17.278 1.00 96.19 84 LEU A CA 1
ATOM 655 C C . LEU A 1 84 ? 14.297 -6.601 -15.843 1.00 96.19 84 LEU A C 1
ATOM 657 O O . LEU A 1 84 ? 13.911 -7.287 -14.897 1.00 96.19 84 LEU A O 1
ATOM 661 N N . PHE A 1 85 ? 14.945 -5.451 -15.690 1.00 95.56 85 PHE A N 1
ATOM 662 C CA . PHE A 1 85 ? 15.300 -4.893 -14.395 1.00 95.56 85 PHE A CA 1
ATOM 663 C C . PHE A 1 85 ? 14.898 -3.418 -14.302 1.00 95.56 85 PHE A C 1
ATOM 665 O O . PHE A 1 85 ? 15.492 -2.540 -14.928 1.00 95.56 85 PHE A O 1
ATOM 672 N N . THR A 1 86 ? 13.870 -3.145 -13.499 1.00 94.50 86 THR A N 1
ATOM 673 C CA . THR A 1 86 ? 13.306 -1.802 -13.275 1.00 94.50 86 THR A CA 1
ATOM 674 C C . THR A 1 86 ? 13.324 -1.394 -11.797 1.00 94.50 86 THR A C 1
ATOM 676 O O . THR A 1 86 ? 12.932 -0.278 -11.464 1.00 94.50 86 THR A O 1
ATOM 679 N N . ASP A 1 87 ? 13.824 -2.248 -10.899 1.00 91.06 87 ASP A N 1
ATOM 680 C CA . ASP A 1 87 ? 13.709 -2.074 -9.442 1.00 91.06 87 ASP A CA 1
ATOM 681 C C . ASP A 1 87 ? 14.377 -0.797 -8.916 1.00 91.06 87 ASP A C 1
ATOM 683 O O . ASP A 1 87 ? 13.854 -0.157 -8.000 1.00 91.06 87 ASP A O 1
ATOM 687 N N . ASN A 1 88 ? 15.493 -0.394 -9.531 1.00 89.75 88 ASN A N 1
ATOM 688 C CA . ASN A 1 88 ? 16.216 0.832 -9.182 1.00 89.75 88 ASN A CA 1
ATOM 689 C C . ASN A 1 88 ? 15.467 2.107 -9.588 1.00 89.75 88 ASN A C 1
ATOM 691 O O . ASN A 1 88 ? 15.795 3.192 -9.106 1.00 89.75 88 ASN A O 1
ATOM 695 N N . CYS A 1 89 ? 14.476 2.002 -10.475 1.00 94.19 89 CYS A N 1
ATOM 696 C CA . CYS A 1 89 ? 13.677 3.147 -10.863 1.00 94.19 89 CYS A CA 1
ATOM 697 C C . CYS A 1 89 ? 12.670 3.517 -9.763 1.00 94.19 89 CYS A C 1
ATOM 699 O O . CYS A 1 89 ? 12.110 2.647 -9.083 1.00 94.19 89 CYS A O 1
ATOM 701 N N . PRO A 1 90 ? 12.387 4.815 -9.582 1.00 94.88 90 PRO A N 1
ATOM 702 C CA . PRO A 1 90 ? 11.292 5.256 -8.731 1.00 94.88 90 PRO A CA 1
ATOM 703 C C . PRO A 1 90 ? 9.946 4.807 -9.315 1.00 94.88 90 PRO A C 1
ATOM 705 O O . PRO A 1 90 ? 9.814 4.556 -10.513 1.00 94.88 90 PRO A O 1
ATOM 708 N N . PHE A 1 91 ? 8.925 4.728 -8.464 1.00 94.69 91 PHE A N 1
ATOM 709 C CA . PHE A 1 91 ? 7.565 4.435 -8.917 1.00 94.69 91 PHE A CA 1
ATOM 710 C C . PHE A 1 91 ? 7.044 5.531 -9.849 1.00 94.69 91 PHE A C 1
ATOM 712 O O . PHE A 1 91 ? 7.270 6.719 -9.604 1.00 94.69 91 PHE A O 1
ATOM 719 N N . ALA A 1 92 ? 6.308 5.143 -10.892 1.00 93.94 92 ALA A N 1
ATOM 720 C CA . ALA A 1 92 ? 5.735 6.091 -11.848 1.00 93.94 92 ALA A CA 1
ATOM 721 C C . ALA A 1 92 ? 4.673 6.995 -11.194 1.00 93.94 92 ALA A C 1
ATOM 723 O O . ALA A 1 92 ? 4.620 8.200 -11.448 1.00 93.94 92 ALA A O 1
ATOM 724 N N . SER A 1 93 ? 3.865 6.419 -10.301 1.00 93.75 93 SER A N 1
ATOM 725 C CA . SER A 1 93 ? 2.837 7.120 -9.528 1.00 93.75 93 SER A CA 1
ATOM 726 C C . SER A 1 93 ? 3.456 7.987 -8.430 1.00 93.75 93 SER A C 1
ATOM 728 O O . SER A 1 93 ? 4.229 7.505 -7.601 1.00 93.75 93 SER A O 1
ATOM 730 N N . GLU A 1 94 ? 3.087 9.269 -8.396 1.00 92.94 94 GLU A N 1
ATOM 731 C CA . GLU A 1 94 ? 3.489 10.182 -7.320 1.00 92.94 94 GLU A CA 1
ATOM 732 C C . GLU A 1 94 ? 2.970 9.727 -5.958 1.00 92.94 94 GLU A C 1
ATOM 734 O O . GLU A 1 94 ? 3.727 9.730 -4.988 1.00 92.94 94 GLU A O 1
ATOM 739 N N . THR A 1 95 ? 1.724 9.248 -5.904 1.00 94.50 95 THR A N 1
ATOM 740 C CA . THR A 1 95 ? 1.122 8.707 -4.682 1.00 94.50 95 THR A CA 1
ATOM 741 C C . THR A 1 95 ? 1.978 7.596 -4.091 1.00 94.50 95 THR A C 1
ATOM 743 O O . THR A 1 95 ? 2.330 7.644 -2.915 1.00 94.50 95 THR A O 1
ATOM 746 N N . THR A 1 96 ? 2.388 6.642 -4.925 1.00 95.50 96 THR A N 1
ATOM 747 C CA . THR A 1 96 ? 3.202 5.503 -4.500 1.00 95.50 96 THR A CA 1
ATOM 748 C C . THR A 1 96 ? 4.571 5.945 -3.988 1.00 95.50 96 THR A C 1
ATOM 750 O O . THR A 1 96 ? 5.034 5.436 -2.972 1.00 95.50 96 THR A O 1
ATOM 753 N N . ARG A 1 97 ? 5.209 6.936 -4.634 1.00 94.62 97 ARG A N 1
ATOM 754 C CA . ARG A 1 97 ? 6.489 7.498 -4.161 1.00 94.62 97 ARG A CA 1
ATOM 755 C C . ARG A 1 97 ? 6.358 8.164 -2.790 1.00 94.62 97 ARG A C 1
ATOM 757 O O . ARG A 1 97 ? 7.234 7.998 -1.949 1.00 94.62 97 ARG A O 1
ATOM 764 N N . ILE A 1 98 ? 5.282 8.914 -2.555 1.00 95.38 98 ILE A N 1
ATOM 765 C CA . ILE A 1 98 ? 5.046 9.574 -1.262 1.00 95.38 98 ILE A CA 1
ATOM 766 C C . ILE A 1 98 ? 4.785 8.528 -0.168 1.00 95.38 98 ILE A C 1
ATOM 768 O O . ILE A 1 98 ? 5.361 8.613 0.916 1.00 95.38 98 ILE A O 1
ATOM 772 N N . LEU A 1 99 ? 3.979 7.501 -0.452 1.00 96.94 99 LEU A N 1
ATOM 773 C CA . LEU A 1 99 ? 3.741 6.395 0.485 1.00 96.94 99 LEU A CA 1
ATOM 774 C C . LEU A 1 99 ? 5.027 5.620 0.798 1.00 96.94 99 LEU A C 1
ATOM 776 O O . LEU A 1 99 ? 5.290 5.296 1.956 1.00 96.94 99 LEU A O 1
ATOM 780 N N . GLU A 1 100 ? 5.873 5.390 -0.207 1.00 96.12 100 GLU A N 1
ATOM 781 C CA . GLU A 1 100 ? 7.193 4.794 -0.011 1.00 96.12 100 GLU A CA 1
ATOM 782 C C . GLU A 1 100 ? 8.040 5.626 0.966 1.00 96.12 100 GLU A C 1
ATOM 784 O O . GLU A 1 100 ? 8.650 5.064 1.879 1.00 96.12 100 GLU A O 1
ATOM 789 N N . GLN A 1 101 ? 8.052 6.956 0.831 1.00 95.75 101 GLN A N 1
ATOM 790 C CA . GLN A 1 101 ? 8.776 7.844 1.748 1.00 95.75 101 GLN A CA 1
ATOM 791 C C . GLN A 1 101 ? 8.263 7.729 3.188 1.00 95.75 101 GLN A C 1
ATOM 793 O O . GLN A 1 101 ? 9.075 7.594 4.104 1.00 95.75 101 GLN A O 1
ATOM 798 N N . PHE A 1 102 ? 6.942 7.712 3.395 1.00 96.31 102 PHE A N 1
ATOM 799 C CA . PHE A 1 102 ? 6.363 7.498 4.725 1.00 96.31 102 PHE A CA 1
ATOM 800 C C . PHE A 1 102 ? 6.755 6.138 5.314 1.00 96.31 102 PHE A C 1
ATOM 802 O O . PHE A 1 102 ? 7.060 6.049 6.501 1.00 96.31 102 PHE A O 1
ATOM 809 N N . SER A 1 103 ? 6.795 5.078 4.503 1.00 96.69 103 SER A N 1
ATOM 810 C CA . SER A 1 103 ? 7.170 3.733 4.969 1.00 96.69 103 SER A CA 1
ATOM 811 C C . SER A 1 103 ? 8.636 3.620 5.411 1.00 96.69 103 SER A C 1
ATOM 813 O O . SER A 1 103 ? 8.965 2.780 6.246 1.00 96.69 103 SER A O 1
ATOM 815 N N . LYS A 1 104 ? 9.510 4.484 4.877 1.00 94.94 104 LYS A N 1
ATOM 816 C CA . LYS A 1 104 ? 10.954 4.525 5.168 1.00 94.94 104 LYS A CA 1
ATOM 817 C C . LYS A 1 104 ? 11.340 5.614 6.174 1.00 94.94 104 LYS A C 1
ATOM 819 O O . LYS A 1 104 ? 12.519 5.745 6.505 1.00 94.94 104 LYS A O 1
ATOM 824 N N . MET A 1 105 ? 10.386 6.424 6.632 1.00 91.62 105 MET A N 1
ATOM 825 C CA . MET A 1 105 ? 10.660 7.528 7.545 1.00 91.62 105 MET A CA 1
ATOM 826 C C . MET A 1 105 ? 11.153 7.008 8.901 1.00 91.62 105 MET A C 1
ATOM 828 O O . MET A 1 105 ? 10.555 6.118 9.499 1.00 91.62 105 MET A O 1
ATOM 832 N N . ASN A 1 106 ? 12.235 7.598 9.413 1.00 86.56 106 ASN A N 1
ATOM 833 C CA . ASN A 1 106 ? 12.762 7.258 10.729 1.00 86.56 106 ASN A CA 1
ATOM 834 C C . ASN A 1 106 ? 11.985 7.995 11.834 1.00 86.56 106 ASN A C 1
ATOM 836 O O . ASN A 1 106 ? 12.014 9.225 11.905 1.00 86.56 106 ASN A O 1
ATOM 840 N N . LEU A 1 107 ? 11.324 7.235 12.708 1.00 86.00 107 LEU A N 1
ATOM 841 C CA . LEU A 1 107 ? 10.486 7.752 13.794 1.00 86.00 107 LEU A CA 1
ATOM 842 C C . LEU A 1 107 ? 11.240 7.964 15.123 1.00 86.00 107 LEU A C 1
ATOM 844 O O . LEU A 1 107 ? 10.624 8.331 16.117 1.00 86.00 107 LEU A O 1
ATOM 848 N N . ASN A 1 108 ? 12.574 7.845 15.149 1.00 77.50 108 ASN A N 1
ATOM 849 C CA . ASN A 1 108 ? 13.412 8.058 16.347 1.00 77.50 108 ASN A CA 1
ATOM 850 C C . ASN A 1 108 ? 13.491 9.530 16.833 1.00 77.50 108 ASN A C 1
ATOM 852 O O . ASN A 1 108 ? 14.391 9.890 17.592 1.00 77.50 108 ASN A O 1
ATOM 856 N N . SER A 1 109 ? 12.597 10.400 16.363 1.00 66.44 109 SER A N 1
ATOM 857 C CA . SER A 1 109 ? 12.542 11.825 16.714 1.00 66.44 109 SER A CA 1
ATOM 858 C C . SER A 1 109 ? 11.773 12.059 18.026 1.00 66.44 109 SER A C 1
ATOM 860 O O . SER A 1 109 ? 11.175 11.139 18.577 1.00 66.44 109 SER A O 1
ATOM 862 N N . SER A 1 110 ? 11.773 13.295 18.539 1.00 68.75 110 SER A N 1
ATOM 863 C CA . SER A 1 110 ? 10.961 13.682 19.705 1.00 68.75 110 SER A CA 1
ATOM 864 C C . SER A 1 110 ? 9.461 13.418 19.488 1.00 68.75 110 SER A C 1
ATOM 866 O O . SER A 1 110 ? 8.976 13.466 18.359 1.00 68.75 110 SER A O 1
ATOM 868 N N . GLU A 1 111 ? 8.715 13.185 20.572 1.00 66.88 111 GLU A N 1
ATOM 869 C CA . GLU A 1 111 ? 7.289 12.796 20.555 1.00 66.88 111 GLU A CA 1
ATOM 870 C C . GLU A 1 111 ? 6.408 13.726 19.698 1.00 66.88 111 GLU A C 1
ATOM 872 O O . GLU A 1 111 ? 5.661 13.262 18.835 1.00 66.88 111 GLU A O 1
ATOM 877 N N . GLY A 1 112 ? 6.590 15.047 19.817 1.00 70.50 112 GLY A N 1
ATOM 878 C CA . GLY A 1 112 ? 5.861 16.032 19.004 1.00 70.50 112 GLY A CA 1
ATOM 879 C C . GLY A 1 112 ? 6.114 15.932 17.490 1.00 70.50 112 GLY A C 1
ATOM 880 O O . GLY A 1 112 ? 5.266 16.328 16.695 1.00 70.50 112 GLY A O 1
ATOM 881 N N . SER A 1 113 ? 7.252 15.371 17.070 1.00 84.06 113 SER A N 1
ATOM 882 C CA . SER A 1 113 ? 7.564 15.127 15.654 1.00 84.06 113 SER A CA 1
ATOM 883 C C . SER A 1 113 ? 6.818 13.904 15.105 1.00 84.06 113 SER A C 1
ATOM 885 O O . SER A 1 113 ? 6.388 13.900 13.949 1.00 84.06 113 SER A O 1
ATOM 887 N N . VAL A 1 114 ? 6.615 12.875 15.937 1.00 91.12 114 VAL A N 1
ATOM 888 C CA . VAL A 1 114 ? 5.950 11.623 15.539 1.00 91.12 114 VAL A CA 1
ATOM 889 C C . VAL A 1 114 ? 4.477 11.871 15.229 1.00 91.12 114 VAL A C 1
ATOM 891 O O . VAL A 1 114 ? 3.998 11.450 14.176 1.00 91.12 114 VAL A O 1
ATOM 894 N N . ILE A 1 115 ? 3.775 12.605 16.097 1.00 91.62 115 ILE A N 1
ATOM 895 C CA . ILE A 1 115 ? 2.349 12.894 15.908 1.00 91.62 115 ILE A CA 1
ATOM 896 C C . ILE A 1 115 ? 2.082 13.806 14.708 1.00 91.62 115 ILE A C 1
ATOM 898 O O . ILE A 1 115 ? 1.168 13.550 13.928 1.00 91.62 115 ILE A O 1
ATOM 902 N N . GLU A 1 116 ? 2.908 14.833 14.502 1.00 91.69 116 GLU A N 1
ATOM 903 C CA . GLU A 1 116 ? 2.794 15.724 13.345 1.00 91.69 116 GLU A CA 1
ATOM 904 C C . GLU A 1 116 ? 3.055 14.966 12.037 1.00 91.69 116 GLU A C 1
ATOM 906 O O . GLU A 1 116 ? 2.342 15.144 11.048 1.00 91.69 116 GLU A O 1
ATOM 911 N N . SER A 1 117 ? 4.037 14.062 12.042 1.00 93.56 117 SER A N 1
ATOM 912 C CA . SER A 1 117 ? 4.283 13.174 10.910 1.00 93.56 117 SER A CA 1
ATOM 913 C C . SER A 1 117 ? 3.087 12.255 10.632 1.00 93.56 117 SER A C 1
ATOM 915 O O . SER A 1 117 ? 2.638 12.168 9.486 1.00 93.56 117 SER A O 1
ATOM 917 N N . LEU A 1 118 ? 2.498 11.650 11.675 1.00 95.06 118 LEU A N 1
ATOM 918 C CA . LEU A 1 118 ? 1.302 10.821 11.519 1.00 95.06 118 LEU A CA 1
ATOM 919 C C . LEU A 1 118 ? 0.124 11.629 10.965 1.00 95.06 118 LEU A C 1
ATOM 921 O O . LEU A 1 118 ? -0.569 11.145 10.079 1.00 95.06 118 LEU A O 1
ATOM 925 N N . ARG A 1 119 ? -0.096 12.867 11.423 1.00 95.38 119 ARG A N 1
ATOM 926 C CA . ARG A 1 119 ? -1.162 13.734 10.889 1.00 95.38 119 ARG A CA 1
ATOM 927 C C . ARG A 1 119 ? -0.979 14.013 9.399 1.00 95.38 119 ARG A C 1
ATOM 929 O O . ARG A 1 119 ? -1.954 13.993 8.652 1.00 95.38 119 ARG A O 1
ATOM 936 N N . ARG A 1 120 ? 0.258 14.220 8.936 1.00 95.62 120 ARG A N 1
ATOM 937 C CA . ARG A 1 120 ? 0.555 14.374 7.500 1.00 95.62 120 ARG A CA 1
ATOM 938 C C . ARG A 1 120 ? 0.258 13.098 6.725 1.00 95.62 120 ARG A C 1
ATOM 940 O O . ARG A 1 120 ? -0.387 13.171 5.682 1.00 95.62 120 ARG A O 1
ATOM 947 N N . PHE A 1 121 ? 0.685 11.949 7.244 1.00 96.69 121 PHE A N 1
ATOM 948 C CA . PHE A 1 121 ? 0.399 10.647 6.644 1.00 96.69 121 PHE A CA 1
ATOM 949 C C . PHE A 1 121 ? -1.108 10.354 6.583 1.00 96.69 121 PHE A C 1
ATOM 951 O O . PHE A 1 121 ? -1.625 9.951 5.540 1.00 96.69 121 PHE A O 1
ATOM 958 N N . HIS A 1 122 ? -1.820 10.622 7.676 1.00 96.62 122 HIS A N 1
ATOM 959 C CA . HIS A 1 122 ? -3.268 10.508 7.782 1.00 96.62 122 HIS A CA 1
ATOM 960 C C . HIS A 1 122 ? -3.964 11.382 6.736 1.00 96.62 122 HIS A C 1
ATOM 962 O O . HIS A 1 122 ? -4.722 10.875 5.918 1.00 96.62 122 HIS A O 1
ATOM 968 N N . ASN A 1 123 ? -3.654 12.681 6.693 1.00 96.25 123 ASN A N 1
ATOM 969 C CA . ASN A 1 123 ? -4.277 13.606 5.744 1.00 96.25 123 ASN A CA 1
ATOM 970 C C . ASN A 1 123 ? -3.994 13.219 4.291 1.00 96.25 123 ASN A C 1
ATOM 972 O O . ASN A 1 123 ? -4.849 13.392 3.429 1.00 96.25 123 ASN A O 1
ATOM 976 N N . PHE A 1 124 ? -2.807 12.677 4.018 1.00 95.69 124 PHE A N 1
ATOM 977 C CA . PHE A 1 124 ? -2.464 12.183 2.694 1.00 95.69 124 PHE A CA 1
ATOM 978 C C . PHE A 1 124 ? -3.293 10.950 2.300 1.00 95.69 124 PHE A C 1
ATOM 980 O O . PHE A 1 124 ? -3.793 10.887 1.178 1.00 95.69 124 PHE A O 1
ATOM 987 N N . THR A 1 125 ? -3.453 9.994 3.221 1.00 95.06 125 THR A N 1
ATOM 988 C CA . THR A 1 125 ? -4.099 8.691 2.974 1.00 95.06 125 THR A CA 1
ATOM 989 C C . THR A 1 125 ? -5.628 8.750 3.036 1.00 95.06 125 THR A C 1
ATOM 991 O O . THR A 1 125 ? -6.308 7.949 2.397 1.00 95.06 125 THR A O 1
ATOM 994 N N . CYS A 1 126 ? -6.186 9.694 3.792 1.00 93.25 126 CYS A N 1
ATOM 995 C CA . CYS A 1 126 ? -7.629 9.887 3.946 1.00 93.25 126 CYS A CA 1
ATOM 996 C C . CYS A 1 126 ? -8.229 10.872 2.924 1.00 93.25 126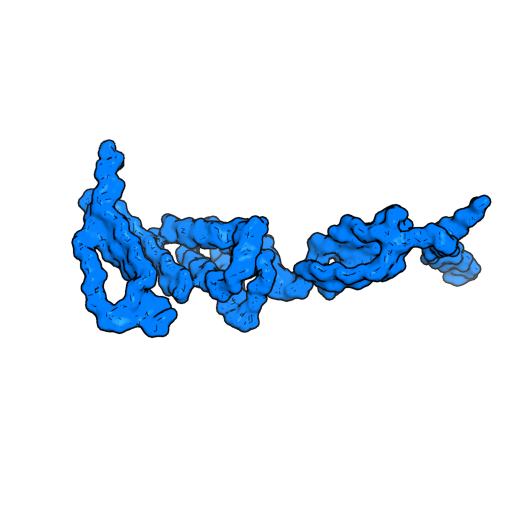 CYS A C 1
ATOM 998 O O . CYS A 1 126 ? -9.437 11.096 2.936 1.00 93.25 126 CYS A O 1
ATOM 1000 N N . ASP A 1 127 ? -7.417 11.462 2.041 1.00 92.19 127 ASP A N 1
ATOM 1001 C CA . ASP A 1 127 ? -7.901 12.343 0.975 1.00 92.19 127 ASP A CA 1
ATOM 1002 C C . ASP A 1 127 ? -8.605 11.538 -0.128 1.00 92.19 127 ASP A C 1
ATOM 1004 O O . ASP A 1 127 ? -7.968 10.839 -0.917 1.00 92.19 127 ASP A O 1
ATOM 1008 N N . GLU A 1 128 ? -9.927 11.686 -0.210 1.00 82.06 128 GLU A N 1
ATOM 1009 C CA . GLU A 1 128 ? -10.791 10.959 -1.148 1.00 82.06 128 GLU A CA 1
ATOM 1010 C C . GLU A 1 128 ? -10.527 11.293 -2.626 1.00 82.06 128 GLU A C 1
ATOM 1012 O O . GLU A 1 128 ? -10.959 10.560 -3.517 1.00 82.06 128 GLU A O 1
ATOM 1017 N N . THR A 1 129 ? -9.798 12.374 -2.918 1.00 84.50 129 THR A N 1
ATOM 1018 C CA . THR A 1 129 ? -9.392 12.701 -4.293 1.00 84.50 129 THR A CA 1
ATOM 1019 C C . THR A 1 129 ? -8.269 11.797 -4.803 1.00 84.50 129 THR A C 1
ATOM 1021 O O . THR A 1 129 ? -8.073 11.673 -6.017 1.00 84.50 129 THR A O 1
ATOM 1024 N N . ARG A 1 130 ? -7.533 11.135 -3.900 1.00 84.94 130 ARG A N 1
ATOM 1025 C CA . ARG A 1 130 ? -6.449 10.216 -4.249 1.00 84.94 130 ARG A CA 1
ATOM 1026 C C . ARG A 1 130 ? -6.986 8.801 -4.407 1.00 84.94 130 ARG A C 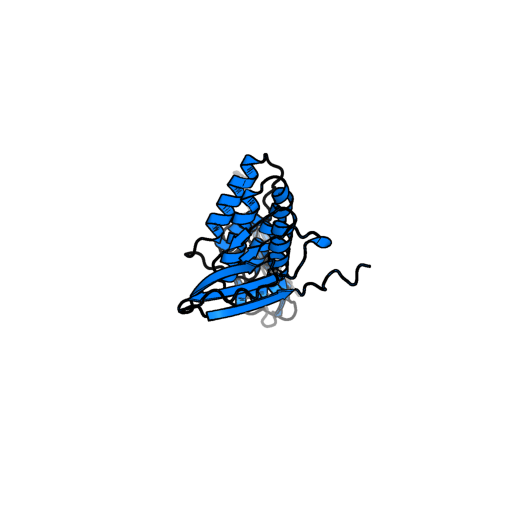1
ATOM 1028 O O . ARG A 1 130 ? -7.723 8.291 -3.575 1.00 84.94 130 ARG A O 1
ATOM 1035 N N . GLN A 1 131 ? -6.566 8.139 -5.480 1.00 81.50 131 GLN A N 1
ATOM 1036 C CA . GLN A 1 131 ? -6.898 6.737 -5.719 1.00 81.50 131 GLN A CA 1
ATOM 1037 C C . GLN A 1 131 ? -5.669 5.869 -5.462 1.00 81.50 131 GLN A C 1
ATOM 1039 O O . GLN A 1 131 ? -4.641 6.054 -6.117 1.00 81.50 131 GLN A O 1
ATOM 1044 N N . LEU A 1 132 ? -5.792 4.914 -4.538 1.00 90.25 132 LEU A N 1
ATOM 1045 C CA . LEU A 1 132 ? -4.778 3.892 -4.286 1.00 90.25 132 LEU A CA 1
ATOM 1046 C C . LEU A 1 132 ? -5.008 2.764 -5.292 1.00 90.25 132 LEU A C 1
ATOM 1048 O O . LEU A 1 132 ? -5.887 1.918 -5.126 1.00 90.25 132 LEU A O 1
ATOM 1052 N N . ARG A 1 133 ? -4.291 2.836 -6.412 1.00 86.69 133 ARG A N 1
ATOM 1053 C CA . ARG A 1 133 ? -4.522 1.963 -7.572 1.00 86.69 133 ARG A CA 1
ATOM 1054 C C . ARG A 1 133 ? -3.606 0.750 -7.582 1.00 86.69 133 ARG A C 1
ATOM 1056 O O . ARG A 1 133 ? -3.902 -0.206 -8.292 1.00 86.69 133 ARG A O 1
ATOM 1063 N N . ASP A 1 134 ? -2.505 0.794 -6.839 1.00 91.81 134 ASP A N 1
ATOM 1064 C CA . ASP A 1 134 ? -1.517 -0.273 -6.821 1.00 91.81 134 ASP A CA 1
ATOM 1065 C C . ASP A 1 134 ? -1.555 -1.038 -5.493 1.00 91.81 134 ASP A C 1
ATOM 1067 O O . ASP A 1 134 ? -1.718 -0.472 -4.411 1.00 91.81 134 ASP A O 1
ATOM 1071 N N . LYS A 1 135 ? -1.336 -2.351 -5.568 1.00 95.38 135 LYS A N 1
ATOM 1072 C CA . LYS A 1 135 ? -1.135 -3.216 -4.403 1.00 95.38 135 LYS A CA 1
ATOM 1073 C C . LYS A 1 135 ? 0.006 -2.731 -3.502 1.00 95.38 135 LYS A C 1
ATOM 1075 O O . LYS A 1 135 ? -0.062 -2.921 -2.286 1.00 95.38 135 LYS A O 1
ATOM 1080 N N . VAL A 1 136 ? 1.041 -2.106 -4.078 1.00 96.38 136 VAL A N 1
ATOM 1081 C CA . VAL A 1 136 ? 2.173 -1.577 -3.302 1.00 96.38 136 VAL A CA 1
ATOM 1082 C C . VAL A 1 136 ? 1.797 -0.344 -2.481 1.00 96.38 136 VAL A C 1
ATOM 1084 O O . VAL A 1 136 ? 2.390 -0.137 -1.428 1.00 96.38 136 VAL A O 1
ATOM 1087 N N . ASP A 1 137 ? 0.777 0.423 -2.888 1.00 96.88 137 ASP A N 1
ATOM 1088 C CA . ASP A 1 137 ? 0.290 1.571 -2.113 1.00 96.88 137 ASP A CA 1
ATOM 1089 C C . ASP A 1 137 ? -0.211 1.098 -0.741 1.00 96.88 137 ASP A C 1
ATOM 1091 O O . ASP A 1 137 ? 0.193 1.606 0.305 1.00 96.88 137 ASP A O 1
ATOM 1095 N N . ILE A 1 138 ? -1.027 0.040 -0.742 1.00 97.81 138 ILE A N 1
ATOM 1096 C CA . ILE A 1 138 ? -1.573 -0.582 0.471 1.00 97.81 138 ILE A CA 1
ATOM 1097 C C . ILE A 1 138 ? -0.462 -1.222 1.312 1.00 97.81 138 ILE A C 1
ATOM 1099 O O . ILE A 1 138 ? -0.492 -1.149 2.540 1.00 97.81 138 ILE A O 1
ATOM 1103 N N . ALA A 1 139 ? 0.545 -1.818 0.668 1.00 98.12 139 ALA A N 1
ATOM 1104 C CA . ALA A 1 139 ? 1.693 -2.401 1.358 1.00 98.12 139 ALA A CA 1
ATOM 1105 C C . ALA A 1 139 ? 2.544 -1.343 2.081 1.00 98.12 139 ALA A C 1
ATOM 1107 O O . ALA A 1 139 ? 2.986 -1.573 3.214 1.00 98.12 139 ALA A O 1
ATOM 1108 N N . PHE A 1 140 ? 2.747 -0.177 1.460 1.00 98.31 140 PHE A N 1
ATOM 1109 C CA . PHE A 1 140 ? 3.425 0.946 2.099 1.00 98.31 140 PHE A CA 1
ATOM 1110 C C . PHE A 1 140 ? 2.599 1.511 3.247 1.00 98.31 140 PHE A C 1
ATOM 1112 O O . PHE A 1 140 ? 3.156 1.695 4.324 1.00 98.31 140 PHE A O 1
ATOM 1119 N N . ILE A 1 141 ? 1.282 1.672 3.078 1.00 98.19 141 ILE A N 1
ATOM 1120 C CA . ILE A 1 141 ? 0.391 2.106 4.163 1.00 98.19 141 ILE A CA 1
ATOM 1121 C C . ILE A 1 141 ? 0.463 1.148 5.357 1.00 98.19 141 ILE A C 1
ATOM 1123 O O . ILE A 1 141 ? 0.669 1.603 6.478 1.00 98.19 141 ILE A O 1
ATOM 1127 N N . ALA A 1 142 ? 0.373 -0.167 5.131 1.00 98.44 142 ALA A N 1
ATOM 1128 C CA . ALA A 1 142 ? 0.501 -1.166 6.195 1.00 98.44 142 ALA A CA 1
ATOM 1129 C C . ALA A 1 142 ? 1.855 -1.081 6.911 1.00 98.44 142 ALA A C 1
ATOM 1131 O O . ALA A 1 142 ? 1.921 -1.125 8.134 1.00 98.44 142 ALA A O 1
ATOM 1132 N N . THR A 1 143 ? 2.937 -0.885 6.159 1.00 98.38 143 THR A N 1
ATOM 1133 C CA . THR A 1 143 ? 4.280 -0.705 6.731 1.00 98.38 143 THR A CA 1
ATOM 1134 C C . THR A 1 143 ? 4.400 0.571 7.547 1.00 98.38 143 THR A C 1
ATOM 1136 O O . THR A 1 143 ? 4.957 0.548 8.640 1.00 98.38 143 THR A O 1
ATOM 1139 N N . THR A 1 144 ? 3.841 1.675 7.062 1.00 98.06 144 THR A N 1
ATOM 1140 C CA . THR A 1 144 ? 3.810 2.925 7.812 1.00 98.06 144 THR A CA 1
ATOM 1141 C C . THR A 1 144 ? 3.007 2.775 9.102 1.00 98.06 144 THR A C 1
ATOM 1143 O O . THR A 1 144 ? 3.493 3.187 10.151 1.00 98.06 144 THR A O 1
ATOM 1146 N N . VAL A 1 145 ? 1.828 2.146 9.056 1.00 98.12 145 VAL A N 1
ATOM 1147 C CA . VAL A 1 145 ? 1.012 1.868 10.249 1.00 98.12 145 VAL A CA 1
ATOM 1148 C C . VAL A 1 145 ? 1.804 1.044 11.267 1.00 98.12 145 VAL A C 1
ATOM 1150 O O . VAL A 1 145 ? 1.897 1.459 12.421 1.00 98.12 145 VAL A O 1
ATOM 1153 N N . ASP A 1 146 ? 2.444 -0.048 10.836 1.00 97.06 146 ASP A N 1
ATOM 1154 C CA . ASP A 1 146 ? 3.263 -0.904 11.704 1.00 97.06 146 ASP A CA 1
ATOM 1155 C C . ASP A 1 146 ? 4.389 -0.122 12.399 1.00 97.06 146 ASP A C 1
ATOM 1157 O O . ASP A 1 146 ? 4.627 -0.303 13.594 1.00 97.06 146 ASP A O 1
ATOM 1161 N N . ASN A 1 147 ? 5.049 0.796 11.683 1.00 95.44 147 ASN A N 1
ATOM 1162 C CA . ASN A 1 147 ? 6.110 1.629 12.252 1.00 95.44 147 ASN A CA 1
ATOM 1163 C C . ASN A 1 147 ? 5.594 2.500 13.416 1.00 95.44 147 ASN A C 1
ATOM 1165 O O . ASN A 1 147 ? 6.282 2.650 14.431 1.00 95.44 147 ASN A O 1
ATOM 1169 N N . TYR A 1 148 ? 4.375 3.041 13.307 1.00 95.62 148 TYR A N 1
ATOM 1170 C CA . TYR A 1 148 ? 3.774 3.869 14.357 1.00 95.62 148 TYR A CA 1
ATOM 1171 C C . TYR A 1 148 ? 3.260 3.068 15.561 1.00 95.62 148 TYR A C 1
ATOM 1173 O O . TYR A 1 148 ? 3.165 3.639 16.650 1.00 95.62 148 TYR A O 1
ATOM 1181 N N . LEU A 1 149 ? 2.976 1.764 15.423 1.00 94.50 149 LEU A N 1
ATOM 1182 C CA . LEU A 1 149 ? 2.424 0.944 16.516 1.00 94.50 149 LEU A CA 1
ATOM 1183 C C . LEU A 1 149 ? 3.287 0.966 17.781 1.00 94.50 149 LEU A C 1
ATOM 1185 O O . LEU A 1 149 ? 2.759 0.990 18.891 1.00 94.50 149 LEU A O 1
ATOM 1189 N N . SER A 1 150 ? 4.612 1.027 17.627 1.00 92.31 150 SER A N 1
ATOM 1190 C CA . SER A 1 150 ? 5.548 1.078 18.760 1.00 92.31 150 SER A CA 1
ATOM 1191 C C . SER A 1 150 ? 5.412 2.344 19.626 1.00 92.31 150 SER A C 1
ATOM 1193 O O . SER A 1 150 ? 5.834 2.348 20.785 1.00 92.31 150 SER A O 1
ATOM 1195 N N . HIS A 1 151 ? 4.790 3.402 19.096 1.00 92.44 151 HIS A N 1
ATOM 1196 C CA . HIS A 1 151 ? 4.591 4.686 19.771 1.00 92.44 151 HIS A CA 1
ATOM 1197 C C . HIS A 1 151 ? 3.205 4.824 20.425 1.00 92.44 151 HIS A C 1
ATOM 1199 O O . HIS A 1 151 ? 3.040 5.649 21.325 1.00 92.44 151 HIS A O 1
ATOM 1205 N N . VAL A 1 152 ? 2.229 3.991 20.042 1.00 92.75 152 VAL A N 1
ATOM 1206 C CA . VAL A 1 152 ? 0.842 4.027 20.553 1.00 92.75 152 VAL A CA 1
ATOM 1207 C C . VAL A 1 152 ? 0.741 3.948 22.087 1.00 92.75 152 VAL A C 1
ATOM 1209 O O . VAL A 1 152 ? -0.036 4.716 22.653 1.00 92.75 152 VAL A O 1
ATOM 1212 N N . PRO A 1 153 ? 1.532 3.120 22.810 1.00 90.88 153 PRO A N 1
ATOM 1213 C CA . PRO A 1 153 ? 1.441 3.062 24.273 1.00 90.88 153 PRO A CA 1
ATOM 1214 C C . PRO A 1 153 ? 1.771 4.388 24.976 1.00 90.88 153 PRO A C 1
ATOM 1216 O O . PRO A 1 153 ? 1.328 4.615 26.102 1.00 90.88 153 PRO A O 1
ATOM 1219 N N . ARG A 1 154 ? 2.582 5.242 24.336 1.00 88.94 154 ARG A N 1
ATOM 1220 C CA . ARG A 1 154 ? 2.999 6.546 24.872 1.00 88.94 154 ARG A CA 1
ATOM 1221 C C . ARG A 1 154 ? 2.062 7.659 24.416 1.00 88.94 154 ARG A C 1
ATOM 1223 O O . ARG A 1 154 ? 1.719 8.521 25.213 1.00 88.94 154 ARG A O 1
ATOM 1230 N N . GLU A 1 155 ? 1.605 7.588 23.168 1.00 87.44 155 GLU A N 1
ATOM 1231 C CA . GLU A 1 155 ? 0.806 8.622 22.513 1.00 87.44 155 GLU A CA 1
ATOM 1232 C C . GLU A 1 155 ? -0.541 8.060 22.047 1.00 87.44 155 GLU A C 1
ATOM 1234 O O . GLU A 1 155 ? -0.701 7.595 20.916 1.00 87.44 155 GLU A O 1
ATOM 1239 N N . ARG A 1 156 ? -1.545 8.114 22.929 1.00 83.94 156 ARG A N 1
ATOM 1240 C CA . ARG A 1 156 ? -2.863 7.501 22.679 1.00 83.94 156 ARG A CA 1
ATOM 1241 C C . ARG A 1 156 ? -3.615 8.112 21.493 1.00 83.94 156 ARG A C 1
ATOM 1243 O O . ARG A 1 156 ? -4.400 7.414 20.859 1.00 83.94 156 ARG A O 1
ATOM 1250 N N . GLU A 1 157 ? -3.368 9.386 21.171 1.00 88.31 157 GLU A N 1
ATOM 1251 C CA . GLU A 1 157 ? -3.982 10.060 20.011 1.00 88.31 157 GLU A CA 1
ATOM 1252 C C . GLU A 1 157 ? -3.608 9.373 18.685 1.00 88.31 157 GLU A C 1
ATOM 1254 O O . GLU A 1 157 ? -4.400 9.379 17.743 1.00 88.31 157 GLU A O 1
ATOM 1259 N N . LEU A 1 158 ? -2.444 8.707 18.616 1.00 92.50 158 LEU A N 1
ATOM 1260 C CA . LEU A 1 158 ? -2.033 7.978 17.414 1.00 92.50 158 LEU A CA 1
ATOM 1261 C C . LEU A 1 158 ? -3.012 6.849 17.073 1.00 92.50 158 LEU A C 1
ATOM 1263 O O . LEU A 1 158 ? -3.233 6.574 15.898 1.00 92.50 158 LEU A O 1
ATOM 1267 N N . GLY A 1 159 ? -3.613 6.216 18.086 1.00 94.06 159 GLY A N 1
ATOM 1268 C CA . GLY A 1 159 ? -4.524 5.090 17.897 1.00 94.06 159 GLY A CA 1
ATOM 1269 C C . GLY A 1 159 ? -5.729 5.441 17.024 1.00 94.06 159 GLY A C 1
ATOM 1270 O O . GLY A 1 159 ? -5.997 4.738 16.052 1.00 94.06 159 GLY A O 1
ATOM 1271 N N . ASP A 1 160 ? -6.422 6.548 17.315 1.00 93.62 160 ASP A N 1
ATOM 1272 C CA . ASP A 1 160 ? -7.610 6.947 16.542 1.00 93.62 160 ASP A CA 1
ATOM 1273 C C . ASP A 1 160 ? -7.255 7.332 15.095 1.00 93.62 160 ASP A C 1
ATOM 1275 O O . ASP A 1 160 ? -7.929 6.901 14.157 1.00 93.62 160 ASP A O 1
ATOM 1279 N N . LEU A 1 161 ? -6.148 8.062 14.902 1.00 95.88 161 LEU A N 1
ATOM 1280 C CA . LEU A 1 161 ? -5.653 8.439 13.573 1.00 95.88 161 LEU A CA 1
ATOM 1281 C C . LEU A 1 161 ? -5.267 7.212 12.736 1.00 95.88 161 LEU A C 1
ATOM 1283 O O . LEU A 1 161 ? -5.581 7.151 11.549 1.00 95.88 161 LEU A O 1
ATOM 1287 N N . LEU A 1 162 ? -4.603 6.221 13.336 1.00 97.06 162 LEU A N 1
ATOM 1288 C CA . LEU A 1 162 ? -4.234 4.986 12.642 1.00 97.06 162 LEU A CA 1
ATOM 1289 C C . LEU A 1 162 ? -5.470 4.159 12.267 1.00 97.06 162 LEU A C 1
ATOM 1291 O O . LEU A 1 162 ? -5.532 3.644 11.152 1.00 97.06 162 LEU A O 1
ATOM 1295 N N . VAL A 1 163 ? -6.478 4.070 13.142 1.00 96.62 163 VAL A N 1
ATOM 1296 C CA . VAL A 1 163 ? -7.745 3.392 12.814 1.00 96.62 163 VAL A CA 1
ATOM 1297 C C . VAL A 1 163 ? -8.483 4.113 11.680 1.00 96.62 163 VAL A C 1
ATOM 1299 O O . VAL A 1 163 ? -9.054 3.451 10.814 1.00 96.62 163 VAL A O 1
ATOM 1302 N N . GLU A 1 164 ? -8.431 5.447 11.613 1.00 96.00 164 GLU A N 1
ATOM 1303 C CA . GLU A 1 164 ? -8.977 6.205 10.478 1.00 96.00 164 GLU A CA 1
ATOM 1304 C C . GLU A 1 164 ? -8.228 5.914 9.165 1.00 96.00 164 GLU A C 1
ATOM 1306 O O . GLU A 1 164 ? -8.850 5.741 8.116 1.00 96.00 164 GLU A O 1
ATOM 1311 N N . VAL A 1 165 ? -6.899 5.763 9.210 1.00 97.25 165 VAL A N 1
ATOM 1312 C CA . VAL A 1 165 ? -6.123 5.324 8.038 1.00 97.25 165 VAL A CA 1
ATOM 1313 C C . VAL A 1 165 ? -6.578 3.939 7.571 1.00 97.25 165 VAL A C 1
ATOM 1315 O O . VAL A 1 165 ? -6.811 3.743 6.376 1.00 97.25 165 VAL A O 1
ATOM 1318 N N . VAL A 1 166 ? -6.761 2.985 8.491 1.00 97.31 166 VAL A N 1
ATOM 1319 C CA . VAL A 1 166 ? -7.275 1.645 8.155 1.00 97.31 166 VAL A CA 1
ATOM 1320 C C . VAL A 1 166 ? -8.676 1.739 7.545 1.00 97.31 166 VAL A C 1
ATOM 1322 O O . VAL A 1 166 ? -8.932 1.133 6.505 1.00 97.31 166 VAL A O 1
ATOM 1325 N N . ASN A 1 167 ? -9.558 2.561 8.121 1.00 95.19 167 ASN A N 1
ATOM 1326 C CA . ASN A 1 167 ? -10.889 2.838 7.583 1.00 95.19 167 ASN A CA 1
ATOM 1327 C C . ASN A 1 167 ? -10.841 3.362 6.134 1.00 95.19 167 ASN A C 1
ATOM 1329 O O . ASN A 1 167 ? -11.645 2.933 5.303 1.00 95.19 167 ASN A O 1
ATOM 1333 N N . SER A 1 168 ? -9.891 4.252 5.817 1.00 94.94 168 SER A N 1
ATOM 1334 C CA . SER A 1 168 ? -9.672 4.767 4.457 1.00 94.94 168 SER A CA 1
ATOM 1335 C C . SER A 1 168 ? -9.201 3.675 3.488 1.00 94.94 168 SER A C 1
ATOM 1337 O O . SER A 1 168 ? -9.699 3.571 2.363 1.00 94.94 168 SER A O 1
ATOM 1339 N N . VAL A 1 169 ? -8.295 2.795 3.929 1.00 95.50 169 VAL A N 1
ATOM 1340 C CA . VAL A 1 169 ? -7.844 1.644 3.129 1.00 95.50 169 VAL A CA 1
ATOM 1341 C C . VAL A 1 169 ? -8.999 0.689 2.819 1.00 95.50 169 VAL A C 1
ATOM 1343 O O . VAL A 1 169 ? -9.096 0.184 1.703 1.00 95.50 169 VAL A O 1
ATOM 1346 N N . MET A 1 170 ? -9.923 0.482 3.758 1.00 93.94 170 MET A N 1
ATOM 1347 C CA . MET A 1 170 ? -11.095 -0.379 3.545 1.00 93.94 170 MET A CA 1
ATOM 1348 C C . MET A 1 170 ? -12.068 0.152 2.478 1.00 93.94 170 MET A C 1
ATOM 1350 O O . MET A 1 170 ? -12.905 -0.609 2.002 1.00 93.94 170 MET A O 1
ATOM 1354 N N . LYS A 1 171 ? -11.950 1.423 2.060 1.00 92.62 171 LYS A N 1
ATOM 1355 C CA . LYS A 1 171 ? -12.726 1.991 0.941 1.00 92.62 171 LYS A CA 1
ATOM 1356 C C . LYS A 1 171 ? -12.173 1.603 -0.439 1.00 92.62 171 LYS A C 1
ATOM 1358 O O . LYS A 1 171 ? -12.826 1.870 -1.447 1.00 92.62 171 LYS A O 1
ATOM 1363 N N . GLN A 1 172 ? -10.966 1.038 -0.516 1.00 94.19 172 GLN A N 1
ATOM 1364 C CA . GLN A 1 172 ? -10.344 0.691 -1.796 1.00 94.19 172 GLN A CA 1
ATOM 1365 C C . GLN A 1 172 ? -11.011 -0.531 -2.441 1.00 94.19 172 GLN A C 1
ATOM 1367 O O . GLN A 1 172 ? -11.693 -1.320 -1.791 1.00 94.19 172 GLN A O 1
ATOM 1372 N N . SER A 1 173 ? -10.809 -0.698 -3.751 1.00 94.56 173 SER A N 1
ATOM 1373 C CA . SER A 1 173 ? -11.426 -1.802 -4.494 1.00 94.56 173 SER A CA 1
ATOM 1374 C C . SER A 1 173 ? -10.978 -3.180 -3.985 1.00 94.56 173 SER A C 1
ATOM 1376 O O . SER A 1 173 ? -9.813 -3.384 -3.630 1.00 94.56 173 SER A O 1
ATOM 1378 N N . GLN A 1 174 ? -11.892 -4.154 -4.036 1.00 95.31 174 GLN A N 1
ATOM 1379 C CA . GLN A 1 174 ? -11.615 -5.543 -3.656 1.00 95.31 174 GLN A CA 1
ATOM 1380 C C . GLN A 1 174 ? -10.418 -6.130 -4.418 1.00 95.31 174 GLN A C 1
ATOM 1382 O O . GLN A 1 174 ? -9.664 -6.917 -3.851 1.00 95.31 174 GLN A O 1
ATOM 1387 N N . GLU A 1 175 ? -10.230 -5.758 -5.686 1.00 95.50 175 GLU A N 1
ATOM 1388 C CA . GLU A 1 175 ? -9.118 -6.229 -6.517 1.00 95.50 175 GLU A CA 1
ATOM 1389 C C . GLU A 1 175 ? -7.764 -5.792 -5.943 1.00 95.50 175 GLU A C 1
ATOM 1391 O O . GLU A 1 175 ? -6.907 -6.636 -5.672 1.00 95.50 175 GLU A O 1
ATOM 1396 N N . VAL A 1 176 ? -7.611 -4.492 -5.665 1.00 95.50 176 VAL A N 1
ATOM 1397 C CA . VAL A 1 176 ? -6.384 -3.927 -5.082 1.00 95.50 176 VAL A CA 1
ATOM 1398 C C . VAL A 1 176 ? -6.104 -4.537 -3.707 1.00 95.50 176 VAL A C 1
ATOM 1400 O O . VAL A 1 176 ? -4.977 -4.958 -3.444 1.00 95.50 176 VAL A O 1
ATOM 1403 N N . LEU A 1 177 ? -7.122 -4.649 -2.845 1.00 97.00 177 LEU A N 1
ATOM 1404 C CA . LEU A 1 177 ? -6.972 -5.223 -1.503 1.00 97.00 177 LEU A CA 1
ATOM 1405 C C . LEU A 1 177 ? -6.605 -6.713 -1.541 1.00 97.00 177 LEU A C 1
ATOM 1407 O O . LEU A 1 177 ? -5.707 -7.148 -0.822 1.00 97.00 177 LEU A O 1
ATOM 1411 N N . THR A 1 178 ? -7.245 -7.496 -2.413 1.00 97.81 178 THR A N 1
ATOM 1412 C CA . THR A 1 178 ? -6.961 -8.935 -2.560 1.00 97.81 178 THR A CA 1
ATOM 1413 C C . THR A 1 178 ? -5.524 -9.161 -3.009 1.00 97.81 178 THR A C 1
ATOM 1415 O O . THR A 1 178 ? -4.829 -10.041 -2.498 1.00 97.81 178 THR A O 1
ATOM 1418 N N . GLU A 1 179 ? -5.056 -8.355 -3.954 1.00 97.19 179 GLU A N 1
ATOM 1419 C CA . GLU A 1 179 ? -3.714 -8.492 -4.490 1.00 97.19 179 GLU A CA 1
ATOM 1420 C C . GLU A 1 179 ? -2.642 -7.970 -3.510 1.00 97.19 179 GLU A C 1
ATOM 1422 O O . GLU A 1 179 ? -1.580 -8.587 -3.373 1.00 97.19 179 GLU A O 1
ATOM 1427 N N . ALA A 1 180 ? -2.934 -6.904 -2.757 1.00 98.06 180 ALA A N 1
ATOM 1428 C CA . ALA A 1 180 ? -2.090 -6.433 -1.657 1.00 98.06 180 ALA A CA 1
ATOM 1429 C C . ALA A 1 180 ? -1.981 -7.468 -0.528 1.00 98.06 180 ALA A C 1
ATOM 1431 O O . ALA A 1 180 ? -0.888 -7.711 -0.009 1.00 98.06 180 ALA A O 1
ATOM 1432 N N . GLN A 1 181 ? -3.089 -8.128 -0.179 1.00 98.19 181 GLN A N 1
ATOM 1433 C CA . GLN A 1 181 ? -3.081 -9.239 0.765 1.00 98.19 181 GLN A CA 1
ATOM 1434 C C . GLN A 1 181 ? -2.227 -10.397 0.241 1.00 98.19 181 GLN A C 1
ATOM 1436 O O . GLN A 1 181 ? -1.354 -10.874 0.958 1.00 98.19 181 GLN A O 1
ATOM 1441 N N . ARG A 1 182 ? -2.437 -10.829 -1.008 1.00 98.38 182 ARG A N 1
ATOM 1442 C CA . ARG A 1 182 ? -1.705 -11.957 -1.603 1.00 98.38 182 ARG A CA 1
ATOM 1443 C C . ARG A 1 182 ? -0.199 -11.705 -1.682 1.00 98.38 182 ARG A C 1
ATOM 1445 O O . ARG A 1 182 ? 0.579 -12.620 -1.439 1.00 98.38 182 ARG A O 1
ATOM 1452 N N . SER A 1 183 ? 0.202 -10.488 -2.048 1.00 97.50 183 SER A N 1
ATOM 1453 C CA . SER A 1 183 ? 1.612 -10.152 -2.272 1.00 97.50 183 SER A CA 1
ATOM 1454 C C . SER A 1 183 ? 2.357 -9.775 -0.986 1.00 97.50 183 SER A C 1
ATOM 1456 O O . SER A 1 183 ? 3.547 -10.055 -0.878 1.00 97.50 183 SER A O 1
ATOM 1458 N N . PHE A 1 184 ? 1.687 -9.133 -0.019 1.00 98.12 184 PHE A N 1
ATOM 1459 C CA . PHE A 1 184 ? 2.358 -8.472 1.114 1.00 98.12 184 PHE A CA 1
ATOM 1460 C C . PHE A 1 184 ? 1.719 -8.731 2.486 1.00 98.12 184 PHE A C 1
ATOM 1462 O O . PHE A 1 184 ? 2.157 -8.141 3.476 1.00 98.12 184 PHE A O 1
ATOM 1469 N N . ASN A 1 185 ? 0.669 -9.559 2.567 1.00 98.25 185 ASN A N 1
ATOM 1470 C CA . ASN A 1 185 ? -0.158 -9.743 3.768 1.00 98.25 185 ASN A CA 1
ATOM 1471 C C . ASN A 1 185 ? -0.676 -8.416 4.358 1.00 98.25 185 ASN A C 1
ATOM 1473 O O . ASN A 1 185 ? -0.854 -8.289 5.571 1.00 98.25 185 ASN A O 1
ATOM 1477 N N . ALA A 1 186 ? -0.876 -7.404 3.507 1.00 98.12 186 ALA A N 1
ATOM 1478 C CA . ALA A 1 186 ? -1.112 -6.036 3.953 1.00 98.12 186 ALA A CA 1
ATOM 1479 C C . ALA A 1 186 ? -2.418 -5.894 4.752 1.00 98.12 186 ALA A C 1
ATOM 1481 O O . ALA A 1 186 ? -2.425 -5.243 5.791 1.00 98.12 186 ALA A O 1
ATOM 1482 N N . CYS A 1 187 ? -3.509 -6.538 4.326 1.00 98.00 187 CYS A N 1
ATOM 1483 C CA . CYS A 1 187 ? -4.795 -6.429 5.018 1.00 98.00 187 CYS A CA 1
ATOM 1484 C C . CYS A 1 187 ? -4.759 -7.111 6.392 1.00 98.00 187 CYS A C 1
ATOM 1486 O O . CYS A 1 187 ? -5.210 -6.524 7.370 1.00 98.00 187 CYS A O 1
ATOM 1488 N N . SER A 1 188 ? -4.160 -8.302 6.499 1.00 98.25 188 SER A N 1
ATOM 1489 C CA . SER A 1 188 ? -3.971 -8.985 7.787 1.00 98.25 188 SER A CA 1
ATOM 1490 C C . SER A 1 188 ? -3.119 -8.168 8.760 1.00 98.25 188 SER A C 1
ATOM 1492 O O . SER A 1 188 ? -3.437 -8.114 9.944 1.00 98.25 188 SER A O 1
ATOM 1494 N N . ARG A 1 189 ? -2.067 -7.501 8.267 1.00 98.44 189 ARG A N 1
ATOM 1495 C CA . ARG A 1 189 ? -1.241 -6.594 9.080 1.00 98.44 189 ARG A CA 1
ATOM 1496 C C . ARG A 1 189 ? -2.048 -5.410 9.598 1.00 98.44 189 ARG A C 1
ATOM 1498 O O . ARG A 1 189 ? -1.988 -5.127 10.783 1.00 98.44 189 ARG A O 1
ATOM 1505 N N . LEU A 1 190 ? -2.866 -4.781 8.750 1.00 98.31 190 LEU A N 1
ATOM 1506 C CA . LEU A 1 190 ? -3.742 -3.681 9.169 1.00 98.31 190 LEU A CA 1
ATOM 1507 C C . LEU A 1 190 ? -4.774 -4.123 10.222 1.00 98.31 190 LEU A C 1
ATOM 1509 O O . LEU A 1 190 ? -5.003 -3.391 11.178 1.00 98.31 190 LEU A O 1
ATOM 1513 N N . VAL A 1 191 ? -5.357 -5.321 10.097 1.00 97.62 191 VAL A N 1
ATOM 1514 C CA . VAL A 1 191 ? -6.247 -5.875 11.138 1.00 97.62 191 VAL A CA 1
ATOM 1515 C C . VAL A 1 191 ? -5.483 -6.085 12.447 1.00 97.62 191 VAL A C 1
ATOM 1517 O O . VAL A 1 191 ? -5.916 -5.604 13.491 1.00 97.62 191 VAL A O 1
ATOM 1520 N N . SER A 1 192 ? -4.308 -6.716 12.388 1.00 97.94 192 SER A N 1
ATOM 1521 C CA . SER A 1 192 ? -3.460 -6.932 13.566 1.00 97.94 192 SER A CA 1
ATOM 1522 C C . SER A 1 192 ? -3.008 -5.617 14.213 1.00 97.94 192 SER A C 1
ATOM 1524 O O . SER A 1 192 ? -2.936 -5.514 15.437 1.00 97.94 192 SER A O 1
ATOM 1526 N N . ALA A 1 193 ? -2.764 -4.579 13.413 1.00 97.75 193 ALA A N 1
ATOM 1527 C CA . ALA A 1 193 ? -2.453 -3.240 13.891 1.00 97.75 193 ALA A CA 1
ATOM 1528 C C . ALA A 1 193 ? -3.612 -2.644 14.701 1.00 97.75 193 ALA A C 1
ATOM 1530 O O . ALA A 1 193 ? -3.389 -2.116 15.789 1.00 97.75 193 ALA A O 1
ATOM 1531 N N . VAL A 1 194 ? -4.852 -2.781 14.221 1.00 97.38 194 VAL A N 1
ATOM 1532 C CA . VAL A 1 194 ? -6.052 -2.335 14.946 1.00 97.38 194 VAL A CA 1
ATOM 1533 C C . VAL A 1 194 ? -6.220 -3.080 16.274 1.00 97.38 194 VAL A C 1
ATOM 1535 O O . VAL A 1 194 ? -6.463 -2.451 17.305 1.00 97.38 194 VAL A O 1
ATOM 1538 N N . GLU A 1 195 ? -6.035 -4.401 16.277 1.00 95.62 195 GLU A N 1
ATOM 1539 C CA . GLU A 1 195 ? -6.062 -5.218 17.499 1.00 95.62 195 GLU A CA 1
ATOM 1540 C C . GLU A 1 195 ? -4.974 -4.779 18.492 1.00 95.62 195 GLU A C 1
ATOM 1542 O O . GLU A 1 195 ? -5.222 -4.645 19.691 1.00 95.62 195 GLU A O 1
ATOM 1547 N N . THR A 1 196 ? -3.777 -4.482 17.983 1.00 95.50 196 THR A N 1
ATOM 1548 C CA . THR A 1 196 ? -2.636 -4.007 18.772 1.00 95.50 196 THR A CA 1
ATOM 1549 C C . THR A 1 196 ? -2.908 -2.634 19.394 1.00 95.50 196 THR A C 1
ATOM 1551 O O . THR A 1 196 ? -2.600 -2.415 20.566 1.00 95.50 196 THR A O 1
ATOM 1554 N N . ILE A 1 197 ? -3.526 -1.713 18.647 1.00 95.56 197 ILE A N 1
ATOM 1555 C CA . ILE A 1 197 ? -3.931 -0.392 19.152 1.00 95.56 197 ILE A CA 1
ATOM 1556 C C . ILE A 1 197 ? -4.922 -0.538 20.310 1.00 95.56 197 ILE A C 1
ATOM 1558 O O . ILE A 1 197 ? -4.733 0.096 21.353 1.00 95.56 197 ILE A O 1
ATOM 1562 N N . ALA A 1 198 ? -5.940 -1.388 20.141 1.00 93.94 198 ALA A N 1
ATOM 1563 C CA . ALA A 1 198 ? -6.927 -1.663 21.181 1.00 93.94 198 ALA A CA 1
ATOM 1564 C C . ALA A 1 198 ? -6.276 -2.279 22.426 1.00 93.94 198 ALA A C 1
ATOM 1566 O O . ALA A 1 198 ? -6.577 -1.868 23.540 1.00 93.94 198 ALA A O 1
ATOM 1567 N N . HIS A 1 199 ? -5.325 -3.200 22.247 1.00 92.12 199 HIS A N 1
ATOM 1568 C CA . HIS A 1 199 ? -4.607 -3.830 23.353 1.00 92.12 199 HIS A CA 1
ATOM 1569 C C . HIS A 1 199 ? -3.795 -2.833 24.198 1.00 92.12 199 HIS A C 1
ATOM 1571 O O . HIS A 1 199 ? -3.785 -2.923 25.425 1.00 92.12 199 HIS A O 1
ATOM 1577 N N . PHE A 1 200 ? -3.114 -1.875 23.562 1.00 90.75 200 PHE A N 1
ATOM 1578 C CA . PHE A 1 200 ? -2.259 -0.912 24.268 1.00 90.75 200 PHE A CA 1
ATOM 1579 C C . PHE A 1 200 ? -2.990 0.318 24.805 1.00 90.75 200 PHE A C 1
ATOM 1581 O O . PHE A 1 200 ? -2.396 1.104 25.548 1.00 90.75 200 PHE A O 1
ATOM 1588 N N . THR A 1 201 ? -4.264 0.489 24.460 1.00 87.94 201 THR A N 1
ATOM 1589 C CA . THR A 1 201 ? -5.043 1.667 24.833 1.00 87.94 201 THR A CA 1
ATOM 1590 C C . THR A 1 201 ? -6.242 1.234 25.682 1.00 87.94 201 THR A C 1
ATOM 1592 O O . THR A 1 201 ? -7.270 0.843 25.142 1.00 87.94 201 THR A O 1
ATOM 1595 N N . PRO A 1 202 ? -6.143 1.283 27.026 1.00 85.56 202 PRO A N 1
ATOM 1596 C CA . PRO A 1 202 ? -7.241 0.869 27.896 1.00 85.56 202 PRO A CA 1
ATOM 1597 C C . PRO A 1 202 ? -8.510 1.682 27.639 1.00 85.56 202 PRO A C 1
ATOM 1599 O O . PRO A 1 202 ? -8.434 2.910 27.518 1.00 85.56 202 PRO A O 1
ATOM 1602 N N . ALA A 1 203 ? -9.657 1.004 27.609 1.00 85.81 203 ALA A N 1
ATOM 1603 C CA . ALA A 1 203 ? -10.960 1.557 27.251 1.00 85.81 203 ALA A CA 1
ATOM 1604 C C . ALA A 1 203 ? -10.976 2.247 25.873 1.00 85.81 203 ALA A C 1
ATOM 1606 O O . ALA A 1 203 ? -11.708 3.217 25.666 1.00 85.81 203 ALA A O 1
ATOM 1607 N N . PHE A 1 204 ? -10.153 1.777 24.929 1.00 90.12 204 PHE A N 1
ATOM 1608 C CA . PHE A 1 204 ? -10.164 2.290 23.564 1.00 90.12 204 PHE A CA 1
ATOM 1609 C C . PHE A 1 204 ? -11.487 1.989 22.882 1.00 90.12 204 PHE A C 1
ATOM 1611 O O . PHE A 1 204 ? -11.973 0.858 22.887 1.00 90.12 204 PHE A O 1
ATOM 1618 N N . GLN A 1 205 ? -12.038 3.015 22.252 1.00 90.44 205 GLN A N 1
ATOM 1619 C CA . GLN A 1 205 ? -13.221 2.905 21.429 1.00 90.44 205 GLN A CA 1
ATOM 1620 C C . GLN A 1 205 ? -13.014 3.759 20.186 1.00 90.44 205 GLN A C 1
ATOM 1622 O O . GLN A 1 205 ? -12.740 4.953 20.285 1.00 90.44 205 GLN A O 1
ATOM 1627 N N . ALA A 1 206 ? -13.175 3.145 19.022 1.00 90.94 206 ALA A N 1
ATOM 1628 C CA . ALA A 1 206 ? -13.173 3.830 17.743 1.00 90.94 206 ALA A CA 1
ATOM 1629 C C . ALA A 1 206 ? -14.318 3.276 16.902 1.00 90.94 206 ALA A C 1
ATOM 1631 O O . ALA A 1 206 ? -14.452 2.065 16.764 1.00 90.94 206 ALA A O 1
ATOM 1632 N N . GLN A 1 207 ? -15.140 4.151 16.333 1.00 90.50 207 GLN A N 1
ATOM 1633 C CA . GLN A 1 207 ? -16.178 3.773 15.378 1.00 90.50 207 GLN A CA 1
ATOM 1634 C C . GLN A 1 207 ? -16.046 4.669 14.155 1.00 90.50 207 GLN A C 1
ATOM 1636 O O . GLN A 1 207 ? -16.300 5.871 14.217 1.00 90.50 207 GLN A O 1
ATOM 1641 N N . LYS A 1 208 ? -15.613 4.069 13.053 1.00 90.81 208 LYS A N 1
ATOM 1642 C CA . LYS A 1 208 ? -15.449 4.700 11.747 1.00 90.81 208 LYS A CA 1
ATOM 1643 C C . LYS A 1 208 ? -16.437 4.074 10.757 1.00 90.81 208 LYS A C 1
ATOM 1645 O O . LYS A 1 208 ? -17.175 3.155 11.101 1.00 90.81 208 LYS A O 1
ATOM 1650 N N . GLY A 1 209 ? -16.456 4.568 9.520 1.00 86.94 209 GLY A N 1
ATOM 1651 C CA . GLY A 1 209 ? -17.428 4.130 8.509 1.00 86.94 209 GLY A CA 1
ATOM 1652 C C . GLY A 1 209 ? -17.401 2.625 8.213 1.00 86.94 209 GLY A C 1
ATOM 1653 O O . GLY A 1 209 ? -18.457 2.020 8.080 1.00 86.94 209 GLY A O 1
ATOM 1654 N N . ASN A 1 210 ? -16.211 2.022 8.153 1.00 89.38 210 ASN A N 1
ATOM 1655 C CA . ASN A 1 210 ? -15.999 0.623 7.766 1.00 89.38 210 ASN A CA 1
ATOM 1656 C C . ASN A 1 210 ? -15.426 -0.255 8.892 1.00 89.38 210 ASN A C 1
ATOM 1658 O O . ASN A 1 210 ? -15.256 -1.455 8.700 1.00 89.38 210 ASN A O 1
ATOM 1662 N N . VAL A 1 211 ? -15.087 0.323 10.048 1.00 91.50 211 VAL A N 1
ATOM 1663 C CA . VAL A 1 211 ? -14.440 -0.391 11.158 1.00 91.50 211 VAL A CA 1
ATOM 1664 C C . VAL A 1 211 ? -14.886 0.184 12.494 1.00 91.50 211 VAL A C 1
ATOM 1666 O O . VAL A 1 211 ? -14.962 1.399 12.657 1.00 91.50 211 VAL A O 1
ATOM 1669 N N . ALA A 1 212 ? -15.177 -0.688 13.455 1.00 90.94 212 ALA A N 1
ATOM 1670 C CA . ALA A 1 212 ? -15.379 -0.298 14.840 1.00 90.94 212 ALA A CA 1
ATOM 1671 C C . ALA A 1 212 ? -14.647 -1.265 15.758 1.00 90.94 212 ALA A C 1
ATOM 1673 O O . ALA A 1 212 ? -14.505 -2.452 15.466 1.00 90.94 212 ALA A O 1
ATOM 1674 N N . VAL A 1 213 ? -14.149 -0.710 16.851 1.00 91.94 213 VAL A N 1
ATOM 1675 C CA . VAL A 1 213 ? -13.229 -1.352 17.776 1.00 91.94 213 VAL A CA 1
ATOM 1676 C C . VAL A 1 213 ? -13.605 -0.882 19.164 1.00 91.94 213 VAL A C 1
ATOM 1678 O O . VAL A 1 213 ? -13.774 0.318 19.385 1.00 91.94 213 VAL A O 1
ATOM 1681 N N . GLN A 1 214 ? -13.729 -1.819 20.095 1.00 90.56 214 GLN A N 1
ATOM 1682 C CA . GLN A 1 214 ? -13.987 -1.503 21.488 1.00 90.56 214 GLN A CA 1
ATOM 1683 C C . GLN A 1 214 ? -13.227 -2.477 22.386 1.00 90.56 214 GLN A C 1
ATOM 1685 O O . GLN A 1 214 ? -13.323 -3.692 22.218 1.00 90.56 214 GLN A O 1
ATOM 1690 N N . GLU A 1 215 ? -12.454 -1.928 23.318 1.00 90.62 215 GLU A N 1
ATOM 1691 C CA . GLU A 1 215 ? -11.741 -2.674 24.349 1.00 90.62 215 GLU A CA 1
ATOM 1692 C C . GLU A 1 215 ? -12.597 -2.754 25.620 1.00 90.62 215 GLU A C 1
ATOM 1694 O O . GLU A 1 215 ? -13.255 -1.785 26.008 1.00 90.62 215 GLU A O 1
ATOM 1699 N N . PHE A 1 216 ? -12.608 -3.930 26.254 1.00 87.19 216 PHE A N 1
ATOM 1700 C CA . PHE A 1 216 ? -13.363 -4.181 27.478 1.00 87.19 216 PHE A CA 1
ATOM 1701 C C . PHE A 1 216 ? -12.452 -4.753 28.561 1.00 87.19 216 PHE A C 1
ATOM 1703 O O . PHE A 1 216 ? -12.019 -5.905 28.480 1.00 87.19 216 PHE A O 1
ATOM 1710 N N . ALA A 1 217 ? -12.287 -4.005 29.650 1.00 86.06 217 ALA A N 1
ATOM 1711 C CA . ALA A 1 217 ? -11.708 -4.526 30.878 1.00 86.06 217 ALA A CA 1
ATOM 1712 C C . ALA A 1 217 ? -12.734 -5.411 31.610 1.00 86.06 217 ALA A C 1
ATOM 1714 O O . ALA A 1 217 ? -13.653 -4.919 32.269 1.00 86.06 217 ALA A O 1
ATOM 1715 N N . ILE A 1 218 ? -12.586 -6.732 31.494 1.00 84.81 218 ILE A N 1
ATOM 1716 C CA . ILE A 1 218 ? -13.512 -7.713 32.076 1.00 84.81 218 ILE A CA 1
ATOM 1717 C C . ILE A 1 218 ? -12.885 -8.371 33.309 1.00 84.81 218 ILE A C 1
ATOM 1719 O O . ILE A 1 218 ? -11.766 -8.880 33.260 1.00 84.81 218 ILE A O 1
ATOM 1723 N N . THR A 1 219 ? -13.628 -8.421 34.419 1.00 85.69 219 THR A N 1
ATOM 1724 C CA . THR A 1 219 ? -13.270 -9.248 35.581 1.00 85.69 219 THR A CA 1
ATOM 1725 C C . THR A 1 219 ? -13.989 -10.590 35.510 1.00 85.69 219 THR A C 1
ATOM 1727 O O . THR A 1 219 ? -15.174 -10.653 35.186 1.00 85.69 219 THR A O 1
ATOM 1730 N N . ARG A 1 220 ? -13.296 -11.681 35.864 1.00 82.75 220 ARG A N 1
ATOM 1731 C CA . ARG A 1 220 ? -13.862 -13.042 35.827 1.00 82.75 220 ARG A CA 1
ATOM 1732 C C . ARG A 1 220 ? -15.173 -13.157 36.613 1.00 82.75 220 ARG A C 1
ATOM 1734 O O . ARG A 1 220 ? -16.136 -13.711 36.107 1.00 82.75 220 ARG A O 1
ATOM 1741 N N . GLN A 1 221 ? -15.209 -12.611 37.830 1.00 81.25 221 GLN A N 1
ATOM 1742 C CA . GLN A 1 221 ? -16.389 -12.661 38.705 1.00 81.25 221 GLN A CA 1
ATOM 1743 C C . GLN A 1 221 ? -17.535 -11.754 38.229 1.00 81.25 221 GLN A C 1
ATOM 1745 O O . GLN A 1 221 ? -18.680 -11.975 38.605 1.00 81.25 221 GLN A O 1
ATOM 1750 N N . GLY A 1 222 ? -17.235 -10.726 37.429 1.00 80.44 222 GLY A N 1
ATOM 1751 C CA . GLY A 1 222 ? -18.216 -9.765 36.926 1.00 80.44 222 GLY A CA 1
ATOM 1752 C C . GLY A 1 222 ? -18.730 -10.069 35.519 1.00 80.44 222 GLY A C 1
ATOM 1753 O O . GLY A 1 222 ? -19.588 -9.336 35.025 1.00 80.44 222 GLY A O 1
ATOM 1754 N N . PHE A 1 223 ? -18.223 -11.112 34.854 1.00 87.44 223 PH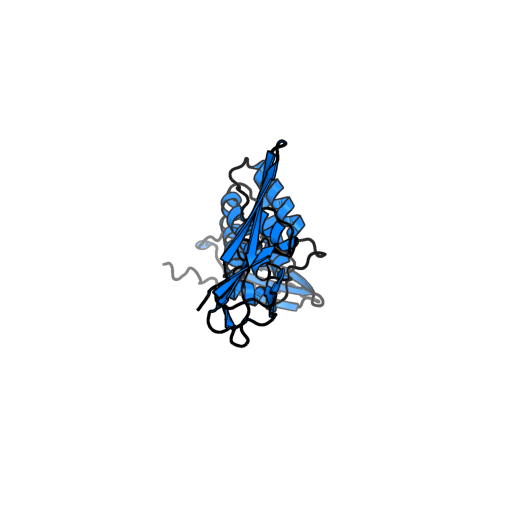E A N 1
ATOM 1755 C CA . PHE A 1 223 ? -18.594 -11.401 33.474 1.00 87.44 223 PHE A CA 1
ATOM 1756 C C . PHE A 1 223 ? -19.892 -12.203 33.383 1.00 87.44 223 PHE A C 1
ATOM 1758 O O . PHE A 1 223 ? -19.949 -13.372 33.747 1.00 87.44 223 PHE A O 1
ATOM 1765 N N . HIS A 1 224 ? -20.924 -11.572 32.828 1.00 86.25 224 HIS A N 1
ATOM 1766 C CA . HIS A 1 224 ? -22.255 -12.164 32.657 1.00 86.25 224 HIS A CA 1
ATOM 1767 C C . HIS A 1 224 ? -22.621 -12.360 31.178 1.00 86.25 224 HIS A C 1
ATOM 1769 O O . HIS A 1 224 ? -23.788 -12.535 30.841 1.00 86.25 224 HIS A O 1
ATOM 1775 N N . GLY A 1 225 ? -21.618 -12.340 30.298 1.00 87.75 225 GLY A N 1
ATOM 1776 C CA . GLY A 1 225 ? -21.783 -12.329 28.850 1.00 87.75 225 GLY A CA 1
ATOM 1777 C C . GLY A 1 225 ? -21.598 -10.936 28.244 1.00 87.75 225 GLY A C 1
ATOM 1778 O O . GLY A 1 225 ? -21.620 -9.919 28.941 1.00 87.75 225 GLY A O 1
ATOM 1779 N N . LEU A 1 226 ? -21.376 -10.909 26.932 1.00 88.31 226 LEU A N 1
ATOM 1780 C CA . LEU A 1 226 ? -21.202 -9.699 26.131 1.00 88.31 226 LEU A CA 1
ATOM 1781 C C . LEU A 1 226 ? -21.953 -9.880 24.815 1.00 88.31 226 LEU A C 1
ATOM 1783 O O . LEU A 1 226 ? -21.734 -10.861 24.112 1.00 88.31 226 LEU A O 1
ATOM 1787 N N . THR A 1 227 ? -22.815 -8.932 24.468 1.00 89.25 227 THR A N 1
ATOM 1788 C CA . THR A 1 227 ? -23.444 -8.881 23.142 1.00 89.25 227 THR A CA 1
ATOM 1789 C C . THR A 1 227 ? -23.022 -7.603 22.447 1.00 89.25 227 THR A C 1
ATOM 1791 O O . THR A 1 227 ? -23.304 -6.522 22.956 1.00 89.25 227 THR A O 1
ATOM 1794 N N . CYS A 1 228 ? -22.379 -7.724 21.291 1.00 89.38 228 CYS A N 1
ATOM 1795 C CA . CYS A 1 228 ? -22.030 -6.602 20.430 1.00 89.38 228 CYS A CA 1
ATOM 1796 C C . CYS A 1 228 ? -22.805 -6.700 19.123 1.00 89.38 228 CYS A C 1
ATOM 1798 O O . CYS A 1 228 ? -22.780 -7.739 18.465 1.00 89.38 228 CYS A O 1
ATOM 1800 N N . THR A 1 229 ? -23.475 -5.623 18.733 1.00 88.69 229 THR A N 1
ATOM 1801 C CA . THR A 1 229 ? -24.319 -5.582 17.540 1.00 88.69 229 THR A CA 1
ATOM 1802 C C . THR A 1 229 ? -23.979 -4.362 16.699 1.00 88.69 229 THR A C 1
ATOM 1804 O O . THR A 1 229 ? -23.882 -3.245 17.207 1.00 88.69 229 THR A O 1
ATOM 1807 N N . TRP A 1 230 ? -23.812 -4.602 15.403 1.00 88.12 230 TRP A N 1
ATOM 1808 C CA . TRP A 1 230 ? -23.579 -3.598 14.382 1.00 88.12 230 TRP A CA 1
ATOM 1809 C C . TRP A 1 230 ? -24.875 -3.320 13.625 1.00 88.12 230 TRP A C 1
ATOM 1811 O O . TRP A 1 230 ? -25.480 -4.233 13.054 1.00 88.12 230 TRP A O 1
ATOM 1821 N N . TYR A 1 231 ? -25.290 -2.058 13.615 1.00 87.81 231 TYR A N 1
ATOM 1822 C CA . TYR A 1 231 ? -26.533 -1.605 13.005 1.00 87.81 231 TYR A CA 1
ATOM 1823 C C . TYR A 1 231 ? -26.278 -0.777 11.745 1.00 87.81 231 TYR A C 1
ATOM 1825 O O . TYR A 1 231 ? -25.305 -0.022 11.659 1.00 87.81 231 TYR A O 1
ATOM 1833 N N . SER A 1 232 ? -27.201 -0.869 10.793 1.00 86.69 232 SER A N 1
ATOM 1834 C CA . SER A 1 232 ? -27.313 0.035 9.653 1.00 86.69 232 SER A CA 1
ATOM 1835 C C . SER A 1 232 ? -28.670 0.740 9.641 1.00 86.69 232 SER A C 1
ATOM 1837 O O . SER A 1 232 ? -29.672 0.255 10.172 1.00 86.69 232 SER A O 1
ATOM 1839 N N . HIS A 1 233 ? -28.699 1.919 9.033 1.00 82.06 233 HIS A N 1
ATOM 1840 C CA . HIS A 1 233 ? -29.876 2.744 8.824 1.00 82.06 233 HIS A CA 1
ATOM 1841 C C . HIS A 1 233 ? -29.886 3.204 7.361 1.00 82.06 233 HIS A C 1
ATOM 1843 O O . HIS A 1 233 ? -28.946 3.847 6.896 1.00 82.06 233 HIS A O 1
ATOM 1849 N N . HIS A 1 234 ? -30.929 2.837 6.609 1.00 79.56 234 HIS A N 1
ATOM 1850 C CA . HIS A 1 234 ? -31.036 3.085 5.160 1.00 79.56 234 HIS A CA 1
ATOM 1851 C C . HIS A 1 234 ? -29.808 2.637 4.336 1.00 79.56 234 HIS A C 1
ATOM 1853 O O . HIS A 1 234 ? -29.417 3.302 3.380 1.00 79.56 234 HIS A O 1
ATOM 1859 N N . GLY A 1 235 ? -29.192 1.509 4.705 1.00 70.44 235 GLY A N 1
ATOM 1860 C CA . GLY A 1 235 ? -28.019 0.961 4.011 1.00 70.44 235 GLY A CA 1
ATOM 1861 C C . GLY A 1 235 ? -26.695 1.662 4.334 1.00 70.44 235 GLY A C 1
ATOM 1862 O O . GLY A 1 235 ? -25.654 1.227 3.852 1.00 70.44 235 GLY A O 1
ATOM 1863 N N . ALA A 1 236 ? -26.711 2.709 5.165 1.00 74.06 236 ALA A N 1
ATOM 1864 C CA . ALA A 1 236 ? -25.512 3.286 5.755 1.00 74.06 236 ALA A CA 1
ATOM 1865 C C . ALA A 1 236 ? -25.307 2.711 7.157 1.00 74.06 236 ALA A C 1
ATOM 1867 O O . ALA A 1 236 ? -26.248 2.588 7.940 1.00 74.06 236 ALA A O 1
ATOM 1868 N N . ILE A 1 237 ? -24.072 2.364 7.487 1.00 72.94 237 ILE A N 1
ATOM 1869 C CA . ILE A 1 237 ? -23.704 1.927 8.831 1.00 72.94 237 ILE A CA 1
ATOM 1870 C C . ILE A 1 237 ? -24.021 3.045 9.832 1.00 72.94 237 ILE A C 1
ATOM 1872 O O . ILE A 1 237 ? -23.658 4.197 9.596 1.00 72.94 237 ILE A O 1
ATOM 1876 N N . SER A 1 238 ? -24.703 2.706 10.930 1.00 74.94 238 SER A N 1
ATOM 1877 C CA . SER A 1 238 ? -25.124 3.686 11.933 1.00 74.94 238 SER A CA 1
ATOM 1878 C C . SER A 1 238 ? -24.319 3.570 13.222 1.00 74.94 238 SER A C 1
ATOM 1880 O O . SER A 1 238 ? -23.641 4.519 13.601 1.00 74.94 238 SER A O 1
ATOM 1882 N N . ASP A 1 239 ? -24.370 2.418 13.897 1.00 83.25 239 ASP A N 1
ATOM 1883 C CA . ASP A 1 239 ? -23.874 2.284 15.267 1.00 83.25 239 ASP A CA 1
ATOM 1884 C C . ASP A 1 239 ? -23.328 0.886 15.543 1.00 83.25 239 ASP A C 1
ATOM 1886 O O . ASP A 1 239 ? -23.951 -0.115 15.184 1.00 83.25 239 ASP A O 1
ATOM 1890 N N . PHE A 1 240 ? -22.210 0.824 16.261 1.00 87.38 240 PHE A N 1
ATOM 1891 C CA . PHE A 1 240 ? -21.704 -0.392 16.879 1.00 87.38 240 PHE A CA 1
ATOM 1892 C C . PHE A 1 240 ? -21.889 -0.292 18.393 1.00 87.38 240 PHE A C 1
ATOM 1894 O O . PHE A 1 240 ? -21.336 0.596 19.041 1.00 87.38 240 PHE A O 1
ATOM 1901 N N . LEU A 1 241 ? -22.708 -1.179 18.961 1.00 87.25 241 LEU A N 1
ATOM 1902 C CA . LEU A 1 241 ? -23.085 -1.132 20.373 1.00 87.25 241 LEU A CA 1
ATOM 1903 C C . LEU A 1 241 ? -22.816 -2.465 21.053 1.00 87.25 241 LEU A C 1
ATOM 1905 O O . LEU A 1 241 ? -23.259 -3.509 20.578 1.00 87.25 241 LEU A O 1
ATOM 1909 N N . CYS A 1 242 ? -22.164 -2.404 22.208 1.00 86.94 242 CYS A N 1
ATOM 1910 C CA . CYS A 1 242 ? -21.828 -3.559 23.022 1.00 86.94 242 CYS A CA 1
ATOM 1911 C C . CYS A 1 242 ? -22.409 -3.441 24.431 1.00 86.94 242 CYS A C 1
ATOM 1913 O O . CYS A 1 242 ? -22.282 -2.404 25.082 1.00 86.94 242 CYS A O 1
ATOM 1915 N N . PHE A 1 243 ? -23.001 -4.528 24.919 1.00 83.88 243 PHE A N 1
ATOM 1916 C CA . PHE A 1 243 ? -23.639 -4.612 26.230 1.00 83.88 243 PHE A CA 1
ATOM 1917 C C . PHE A 1 243 ? -23.023 -5.748 27.035 1.00 83.88 243 PHE A C 1
ATOM 1919 O O . PHE A 1 243 ? -23.103 -6.914 26.644 1.00 83.88 243 PHE A O 1
ATOM 1926 N N . VAL A 1 244 ? -22.424 -5.396 28.173 1.00 76.88 244 VAL A N 1
ATOM 1927 C CA . VAL A 1 244 ? -21.912 -6.336 29.179 1.00 76.88 244 VAL A CA 1
ATOM 1928 C C . VAL A 1 244 ? -23.035 -6.587 30.190 1.00 76.88 244 VAL A C 1
ATOM 1930 O O . VAL A 1 244 ? -23.047 -6.014 31.276 1.00 76.88 244 VAL A O 1
ATOM 1933 N N . ALA A 1 245 ? -24.053 -7.352 29.800 1.00 67.81 245 ALA A N 1
ATOM 1934 C CA . ALA A 1 245 ? -25.163 -7.724 30.677 1.00 67.81 245 ALA A CA 1
ATOM 1935 C C . ALA A 1 245 ? -25.911 -8.952 30.139 1.00 67.81 245 ALA A C 1
ATOM 1937 O O . ALA A 1 245 ? -25.828 -9.284 28.960 1.00 67.81 245 ALA A O 1
ATOM 1938 N N . ASN A 1 246 ? -26.692 -9.585 31.017 1.00 56.47 246 ASN A N 1
ATOM 1939 C CA . ASN A 1 246 ? -27.553 -10.730 30.700 1.00 56.47 246 ASN A CA 1
ATOM 1940 C C . ASN A 1 246 ? -28.798 -10.339 29.870 1.00 56.47 246 ASN A C 1
ATOM 1942 O O . ASN A 1 246 ? -29.589 -11.193 29.477 1.00 56.47 246 ASN A O 1
ATOM 1946 N N . GLU A 1 247 ? -28.999 -9.041 29.629 1.00 54.38 247 GLU A N 1
ATOM 1947 C CA . GLU A 1 247 ? -30.044 -8.549 28.743 1.00 54.38 247 GLU A CA 1
ATOM 1948 C C . GLU A 1 247 ? -29.510 -8.557 27.313 1.00 54.38 247 GLU A C 1
ATOM 1950 O O . GLU A 1 247 ? -28.628 -7.778 26.950 1.00 54.38 247 GLU A O 1
ATOM 1955 N N . THR A 1 248 ? -30.069 -9.431 26.474 1.00 53.62 248 THR A N 1
ATOM 1956 C CA . THR A 1 248 ? -30.033 -9.232 25.026 1.00 53.62 248 THR A CA 1
ATOM 1957 C C . THR A 1 248 ? -30.607 -7.848 24.766 1.00 53.62 248 THR A C 1
ATOM 1959 O O . THR A 1 248 ? -31.819 -7.658 24.882 1.00 53.62 248 THR A O 1
ATOM 1962 N N . ALA A 1 249 ? -29.746 -6.874 24.490 1.00 51.88 249 ALA A N 1
ATOM 1963 C CA . ALA A 1 249 ? -30.146 -5.505 24.231 1.00 51.88 249 ALA A CA 1
ATOM 1964 C C . ALA A 1 249 ? -30.919 -5.446 22.906 1.00 51.88 249 ALA A C 1
ATOM 1966 O O . ALA A 1 249 ? -30.387 -5.090 21.858 1.00 51.88 249 ALA A O 1
ATOM 1967 N N . PHE A 1 250 ? -32.200 -5.806 22.952 1.00 54.56 250 PHE A N 1
ATOM 1968 C CA . PHE A 1 250 ? -33.189 -5.397 21.970 1.00 54.56 250 PHE A CA 1
ATOM 1969 C C . PHE A 1 250 ? -33.459 -3.913 22.215 1.00 54.56 250 PHE A C 1
ATOM 1971 O O . PHE A 1 250 ? -34.460 -3.514 22.808 1.00 54.56 250 PHE A O 1
ATOM 1978 N N . ILE A 1 251 ? -32.515 -3.075 21.792 1.00 55.53 251 ILE A N 1
ATOM 1979 C CA . ILE A 1 251 ? -32.777 -1.649 21.639 1.00 55.53 251 ILE A CA 1
ATOM 1980 C C . ILE A 1 251 ? -33.845 -1.542 20.562 1.00 55.53 251 ILE A C 1
ATOM 1982 O O . ILE A 1 251 ? -33.697 -2.139 19.503 1.00 55.53 251 ILE A O 1
ATOM 1986 N N . GLY A 1 252 ? -34.934 -0.826 20.843 1.00 54.34 252 GLY A N 1
ATOM 1987 C CA . GLY A 1 252 ? -36.036 -0.632 19.906 1.00 54.34 252 GLY A CA 1
ATOM 1988 C C . GLY A 1 252 ? -35.541 -0.091 18.565 1.00 54.34 252 GLY A C 1
ATOM 1989 O O . GLY A 1 252 ? -35.375 1.113 18.394 1.00 54.34 252 GLY A O 1
ATOM 1990 N N . THR A 1 253 ? -35.320 -0.989 17.610 1.00 59.69 253 THR A N 1
ATOM 1991 C CA . THR A 1 253 ? -34.830 -0.717 16.261 1.00 59.69 253 THR A CA 1
ATOM 1992 C C . THR A 1 253 ? -35.984 -0.343 15.340 1.00 59.69 253 THR A C 1
ATOM 1994 O O . THR A 1 253 ? -36.180 -0.950 14.288 1.00 59.69 253 THR A O 1
ATOM 1997 N N . LYS A 1 254 ? -36.784 0.666 15.706 1.00 59.66 254 LYS A N 1
ATOM 1998 C CA . LYS A 1 254 ? -37.585 1.312 14.662 1.00 59.66 254 LYS A CA 1
ATOM 1999 C C . LYS A 1 254 ? -36.582 1.927 13.680 1.00 59.66 254 LYS A C 1
ATOM 2001 O O . LYS A 1 254 ? -35.812 2.799 14.061 1.00 59.66 254 LYS A O 1
ATOM 2006 N N . ASP A 1 255 ? -36.538 1.351 12.482 1.00 70.31 255 ASP A N 1
ATOM 2007 C CA . ASP A 1 255 ? -35.745 1.755 11.313 1.00 70.31 255 ASP A CA 1
ATOM 2008 C C . ASP A 1 255 ? -34.257 1.340 11.263 1.00 70.31 255 ASP A C 1
ATOM 2010 O O . ASP A 1 255 ? -33.575 1.665 10.291 1.00 70.31 255 ASP A O 1
ATOM 2014 N N . LYS A 1 256 ? -33.749 0.549 12.224 1.00 79.12 256 LYS A N 1
ATOM 2015 C CA . LYS A 1 256 ? -32.372 -0.001 12.175 1.00 79.12 256 LYS A CA 1
ATOM 2016 C C . LYS A 1 256 ? -32.349 -1.486 11.806 1.00 79.12 256 LYS A C 1
ATOM 2018 O O . LYS A 1 256 ? -33.099 -2.279 12.373 1.00 79.12 256 LYS A O 1
ATOM 2023 N N . VAL A 1 257 ? -31.457 -1.866 10.894 1.00 85.00 257 VAL A N 1
ATOM 2024 C CA . VAL A 1 257 ? -31.210 -3.257 10.482 1.00 85.00 257 VAL A CA 1
ATOM 2025 C C . VAL A 1 257 ? -29.951 -3.767 11.178 1.00 85.00 257 VAL A C 1
ATOM 2027 O O . VAL A 1 257 ? -28.976 -3.035 11.317 1.00 85.00 257 VAL A O 1
ATOM 2030 N N . VAL A 1 258 ? -29.977 -5.012 11.655 1.00 87.25 258 VAL A N 1
ATOM 2031 C CA . VAL A 1 258 ? -28.791 -5.675 12.215 1.00 87.25 258 VAL A CA 1
ATOM 2032 C C . VAL A 1 258 ? -27.964 -6.243 11.065 1.00 87.25 258 VAL A C 1
ATOM 2034 O O . VAL A 1 258 ? -28.446 -7.123 10.358 1.00 87.25 258 VAL A O 1
ATOM 2037 N N . GLU A 1 259 ? -26.731 -5.766 10.905 1.00 87.50 259 GLU A N 1
ATOM 2038 C CA . GLU A 1 259 ? -25.786 -6.270 9.895 1.00 87.50 259 GLU A CA 1
ATOM 2039 C C . GLU A 1 259 ? -24.977 -7.452 10.434 1.00 87.50 259 GLU A C 1
ATOM 2041 O O . GLU A 1 259 ? -24.789 -8.468 9.768 1.00 87.50 259 GLU A O 1
ATOM 2046 N N . ALA A 1 260 ? -24.514 -7.331 11.678 1.00 88.12 260 ALA A N 1
ATOM 2047 C CA . ALA A 1 260 ? -23.755 -8.365 12.363 1.00 88.12 260 ALA A CA 1
ATOM 2048 C C . ALA A 1 260 ? -24.007 -8.296 13.870 1.00 88.12 260 ALA A C 1
ATOM 2050 O O . ALA A 1 260 ? -24.216 -7.223 14.436 1.00 88.12 260 ALA A O 1
ATOM 2051 N N . SER A 1 261 ? -23.962 -9.444 14.539 1.00 89.12 261 SER A N 1
ATOM 2052 C CA . SER A 1 261 ? -24.001 -9.518 15.997 1.00 89.12 261 SER A CA 1
ATOM 2053 C C . SER A 1 261 ? -23.110 -10.653 16.478 1.00 89.12 261 SER A C 1
ATOM 2055 O O . SER A 1 261 ? -23.108 -11.738 15.895 1.00 89.12 261 SER A O 1
ATOM 2057 N N . ILE A 1 262 ? -22.349 -10.395 17.536 1.00 90.06 262 ILE A N 1
ATOM 2058 C CA . ILE A 1 262 ? -21.536 -11.384 18.232 1.00 90.06 262 ILE A CA 1
ATOM 2059 C C . ILE A 1 262 ? -21.995 -11.468 19.684 1.00 90.06 262 ILE A C 1
ATOM 2061 O O . ILE A 1 262 ? -22.179 -10.456 20.361 1.00 90.06 262 ILE A O 1
ATOM 2065 N N . GLN A 1 263 ? -22.185 -12.698 20.152 1.00 89.56 263 GLN A N 1
ATOM 2066 C CA . GLN A 1 263 ? -22.569 -13.001 21.523 1.00 89.56 263 GLN A CA 1
ATOM 2067 C C . GLN A 1 263 ? -21.488 -13.862 22.162 1.00 89.56 263 GLN A C 1
ATOM 2069 O O . GLN A 1 263 ? -21.185 -14.959 21.696 1.00 89.56 263 GLN A O 1
ATOM 2074 N N . VAL A 1 264 ? -20.916 -13.357 23.246 1.00 88.75 264 VAL A N 1
ATOM 2075 C CA . VAL A 1 264 ? -19.958 -14.062 24.085 1.00 88.75 264 VAL A CA 1
ATOM 2076 C C . VAL A 1 264 ? -20.709 -14.555 25.326 1.00 88.75 264 VAL A C 1
ATOM 2078 O O . VAL A 1 264 ? -21.220 -13.731 26.090 1.00 88.75 264 VAL A O 1
ATOM 2081 N N . PRO A 1 265 ? -20.819 -15.875 25.545 1.00 88.69 265 PRO A N 1
ATOM 2082 C CA . PRO A 1 265 ? -21.608 -16.427 26.640 1.00 88.69 265 PRO A CA 1
ATOM 2083 C C . PRO A 1 265 ? -20.929 -16.200 27.993 1.00 88.69 265 PRO A C 1
ATOM 2085 O O . PRO A 1 265 ? -19.707 -16.279 28.094 1.00 88.69 265 PRO A O 1
ATOM 2088 N N . ALA A 1 266 ? -21.720 -16.039 29.060 1.00 86.31 266 ALA A N 1
ATOM 2089 C CA . ALA A 1 266 ? -21.222 -15.879 30.436 1.00 86.31 266 ALA A CA 1
ATOM 2090 C C . ALA A 1 266 ? -20.241 -16.987 30.873 1.00 86.31 266 ALA A C 1
ATOM 2092 O O . ALA A 1 266 ? -19.331 -16.751 31.662 1.00 86.31 266 ALA A O 1
ATOM 2093 N N . ARG A 1 267 ? -20.390 -18.188 30.302 1.00 86.06 267 ARG A N 1
ATOM 2094 C CA . ARG A 1 267 ? -19.583 -19.375 30.611 1.00 86.06 267 ARG A CA 1
ATOM 2095 C C . ARG A 1 267 ? -18.162 -19.360 30.047 1.00 86.06 267 ARG A C 1
ATOM 2097 O O . ARG A 1 267 ? -17.427 -20.318 30.262 1.00 86.06 267 ARG A O 1
ATOM 2104 N N . LEU A 1 268 ? -17.760 -18.313 29.320 1.00 85.94 268 LEU A N 1
ATOM 2105 C CA . LEU A 1 268 ? -16.444 -18.248 28.670 1.00 85.94 268 LEU A CA 1
ATOM 2106 C C . LEU A 1 268 ? -15.287 -18.557 29.640 1.00 85.94 268 LEU A C 1
ATOM 2108 O O . LEU A 1 268 ? -14.334 -19.232 29.265 1.00 85.94 268 LEU A O 1
ATOM 2112 N N . PHE A 1 269 ? -15.389 -18.101 30.891 1.00 83.06 269 PHE A N 1
ATOM 2113 C CA . PHE A 1 269 ? -14.340 -18.266 31.902 1.00 83.06 269 PHE A CA 1
ATOM 2114 C C . PHE A 1 269 ? -14.571 -19.434 32.878 1.00 83.06 269 PHE A C 1
ATOM 2116 O O . PHE A 1 269 ? -13.813 -19.570 33.841 1.00 83.06 269 PHE A O 1
ATOM 2123 N N . GLU A 1 270 ? -15.586 -20.278 32.662 1.00 80.06 270 GLU A N 1
ATOM 2124 C CA . GLU A 1 270 ? -15.835 -21.460 33.510 1.00 80.06 270 GLU A CA 1
ATOM 2125 C C . GLU A 1 270 ? -14.751 -22.534 33.319 1.00 80.06 270 GLU A C 1
ATOM 2127 O O . GLU A 1 270 ? -14.385 -23.206 34.271 1.00 80.06 270 GLU A O 1
ATOM 2132 N N . GLN A 1 271 ? -14.169 -22.666 32.120 1.00 71.00 271 GLN A N 1
ATOM 2133 C CA . GLN A 1 271 ? -13.147 -23.689 31.820 1.00 71.00 271 GLN A CA 1
ATOM 2134 C C . GLN A 1 271 ? -11.726 -23.335 32.293 1.00 71.00 271 GLN A C 1
ATOM 2136 O O . GLN A 1 271 ? -10.809 -24.131 32.120 1.00 71.00 271 GLN A O 1
ATOM 2141 N N . LEU A 1 272 ? -11.527 -22.140 32.854 1.00 68.50 272 LEU A N 1
ATOM 2142 C CA . LEU A 1 272 ? -10.255 -21.696 33.441 1.00 68.50 272 LEU A CA 1
ATOM 2143 C C . LEU A 1 272 ? -10.194 -21.986 34.958 1.00 68.50 272 LEU A C 1
ATOM 2145 O O . LEU A 1 272 ? -9.498 -21.285 35.699 1.00 68.50 272 LEU A O 1
ATOM 2149 N N . GLU A 1 273 ? -11.017 -22.921 35.442 1.00 58.06 273 GLU A N 1
ATOM 2150 C CA . GLU A 1 273 ? -10.949 -23.499 36.797 1.00 58.06 273 GLU A CA 1
ATOM 2151 C C . GLU A 1 273 ? -9.938 -24.645 36.882 1.00 58.06 273 GLU A C 1
ATOM 2153 O O . GLU A 1 273 ? -9.880 -25.468 35.940 1.00 58.06 273 GLU A O 1
#

Sequence (273 aa):
QTNHSGQWRCQFYSDDGNHTTSISVIVINNQTIYCPIEVTKDNKGVYTWPKTVAGHLVELPCAVETTQAQASYMCAHGGHWEQLFTDNCPFASETTRILEQFSKMNLNSSEGSVIESLRRFHNFTCDETRQLRDKVDIAFIATTVDNYLSHVPRERELGDLLVEVVNSVMKQSQEVLTEAQRSFNACSRLVSAVETIAHFTPAFQAQKGNVAVQEFAITRQGFHGLTCTWYSHHGAISDFLCFVANETAFIGTKDKVVEASIQVPARLFEQLE

Secondary structure (DSSP, 8-state):
-----EEEEEEEEETTEEEEEEEEE-PPPTT--EEPPEEEEETTEEEEEPPEETTEEEEEE-SS--SS-EEEEEE-TTSSEEEEE-TTSPPSSHHHHHHHHHHH----S-HHHHHHHHHHHHHHHS-TT----SHHHHHHHHHHHHHHHTTTTT-THHHHHHHHHHHHHTTS-HHHHHHHHHHH-HHHHHHHHHHHHHHHSTT-EEE-SS-EEE-----GGG---EEEEEEEETTEEEEEEEE-SSS------SSEEEEEEEEE-GGGGGGG-

Organism: NCBI:txid1464854

pLDDT: mean 87.74, std 11.07, range [41.06, 98.44]

InterPro domains:
  IPR001879 GPCR, family 2, extracellular hormone receptor domain [PS50227] (9-93)
  IPR036445 GPCR family 2, extracellular hormone receptor domain superfamily [SSF111418] (21-92)
  IPR051963 Adhesion G protein-coupled receptor A [PTHR45930] (2-271)
  IPR058808 ADGRA2/3, GAIN domain [PF26588] (93-199)

=== Feature glossary ===
Each block in this record encodes a different view of the same protein. In brief:

Predicted aligned error. PAE(i, j) answers: if I align the predicted and true structures on residue i, how far off (in Å) do I expect residue j to be? A block-diagonal PAE matrix with low values on the blocks and high values off-diagonal is the signature of a multi-domain protein with confidently predicted domains but uncertain inter-domain orientation.

Contact-map, Ramachandran, and PAE plots. Plot images: a contact map (which residues are close in 3D, as an N×N binary image), a Ramachandran scatter (backbone torsion angles, revealing secondary-structure composition at a glance), and — for AlphaFold structures — a PAE heatmap (pairwise prediction confidence).

Backbone torsions (φ/ψ). φ (phi) and ψ (psi) are the two rotatable backbone dihedrals per residue: φ is the C(i-1)–N–Cα–C torsion, ψ is the N–Cα–C–N(i+1) torsion, both in degrees on (−180°, 180°]. α-helical residues cluster near (−60°, −45°); β-strand residues near (−120°, +130°). A Ramachandran plot is simply a scatter of (φ, ψ) for every residue.

Foldseek 3Di. A 3Di character summarizes, for each residue, the relative orientation of the Cα frame of its nearest spatial neighbor. Because it encodes fold topology rather than chemistry, 3Di alignments detect remote structural similarity that sequence alignment misses.

Radius of gyration, Cα contacts, bounding box. Three whole-structure scalars: the radius of gyration (RMS distance of Cα from centroid, in Å), the count of Cα–Cα contacts (pairs closer than 8 Å and separated by more than four residues in sequence — i.e. tertiary, not local, contacts), and the bounding-box dimensions. Together they distinguish compact globular folds from extended fibres or disordered chains.

Sequence. Sequence gives the chain of amino acids in standard one-letter code (A=alanine, C=cysteine, …, Y=tyrosine), read N→C. It is the only feature that is directly encoded by the gene; all structural features are derived from the folded form of this sequence.

mmCIF coordinates. Atomic coordinates in PDBx/mmCIF format — the same representation the Protein Data Bank distributes. Each line of the _atom_site loop places one backbone atom in Cartesian space (units: ångströms, origin: arbitrary).

Secondary structure (3-state, P-SEA). Three-state secondary structure (P-SEA) collapses the eight DSSP classes into helix (a), strand (b), and coil (c). P-SEA assigns these from Cα geometry alone — distances and angles — without requiring backbone oxygens, so it works on any Cα trace.

InterPro / GO / CATH / organism. Functional annotations link the protein to curated databases. InterPro entries identify conserved domains and families by matching the sequence against member-database signatures (Pfam, PROSITE, CDD, …). Gene Ontology (GO) terms describe molecular function, biological process, and cellular component in a controlled vocabulary. CATH places the structure in a hierarchical fold classification (Class/Architecture/Topology/Homologous-superfamily). The organism is the source species.

B-factor. B-factor (Debye–Waller factor) reflects atomic displacement in the crystal lattice. It is an experimental observable (units Å²), not a prediction; low values mean the atom is pinned down, high values mean it moves or is heterogeneous across the crystal.

Rendered structure images. Structure images are PyMOL renders from six orthogonal camera directions. Cartoon representation draws helices as coils and strands as arrows; sticks shows the backbone as bonds; surface shows the solvent-excluded envelope. Rainbow coloring maps sequence position to hue (blue→red, N→C); chain coloring assigns a distinct color per polypeptide.

Solvent-accessible surface area. Solvent-accessible surface area (SASA) is the area in Å² traced out by the centre of a 1.4 Å probe sphere (a water molecule) rolled over the protein's van der Waals surface (Shrake–Rupley / Lee–Richards construction). Buried residues have near-zero SASA; fully exposed residues can exceed 200 Å². The total SASA scales roughly with the number of surface residues.

Secondary structure (8-state, DSSP). The SS8 string is DSSP's per-residue secondary-structure call. α-helix (H) means an i→i+4 H-bond ladder; β-strand (E) means the residue participates in a β-sheet; 3₁₀ (G) and π (I) are tighter and wider helices; T/S are turns/bends; '-' is loop.

pLDDT. For AlphaFold models, the B-factor field carries pLDDT — the model's own estimate of local accuracy on a 0–100 scale. Regions with pLDDT<50 should be treated as essentially unmodeled; they often correspond to intrinsically disordered segments.

Nearest PDB structures. Nearest PDB neighbors are the top structural matches found by Foldseek when searching this structure against the entire Protein Data Bank. Each hit reports a TM-score (0 to 1; >0.5 almost always implies the same fold) and an E-value. These are *structural* homologs — they may share no detectable sequence similarity.